Protein AF-A0A1Q7CR91-F1 (afdb_monomer_lite)

Secondary structure (DSSP, 8-state):
---TT-HHHHHHHHHHHHHH-TT-HHHHHHHHHHHHHTT-HHHHHHHHHHTT---S--SSS-----EEEEEEESTTTT-EEEEEEESSSSEEEE-S---GGGT--TT-EEEEEEEEEEEEE-TTS-EEEEEEEEEEEE--S----------SSSHHHHHHHHHHHHTT-----GGG-----HHHHHS---S---------S---

Foldseek 3Di:
DQPQPPLVVLLVVLVVVCVVPVLPLVSLQSNLLSCLLVQVQLSNVVSCVSNVDDFPDRVHRTFDPWDKAWEFQPCVPPGDIFIFTDGHQFKTFGCAADDVVSVAGHRFIFGWRNDFQEWDADPVRDTHTYTYTSGGSGHDPDDHDDDDDDDDDCVVVVVVVVVCVVVVHHDDDPVPDFQWDPVVSRYCPDDDDTPRPDDPPDPD

Structure (mmCIF, N/CA/C/O backbone):
data_AF-A0A1Q7CR91-F1
#
_entry.id   AF-A0A1Q7CR91-F1
#
loop_
_atom_site.group_PDB
_atom_site.id
_atom_site.type_symbol
_atom_site.label_atom_id
_atom_site.label_alt_id
_atom_site.label_comp_id
_atom_site.label_asym_id
_atom_site.label_entity_id
_atom_site.label_seq_id
_atom_site.pdbx_PDB_ins_code
_atom_site.Cartn_x
_atom_site.Cartn_y
_atom_site.Cartn_z
_atom_site.occupancy
_atom_site.B_iso_or_equiv
_atom_site.auth_seq_id
_atom_site.auth_comp_id
_atom_site.auth_asym_id
_atom_site.auth_atom_id
_atom_site.pdbx_PDB_model_num
ATOM 1 N N . MET A 1 1 ? -0.295 1.634 -19.005 1.00 38.34 1 MET A N 1
ATOM 2 C CA . MET A 1 1 ? -1.636 1.331 -18.448 1.00 38.34 1 MET A CA 1
ATOM 3 C C . MET A 1 1 ? -1.451 0.342 -17.306 1.00 38.34 1 MET A C 1
ATOM 5 O O . MET A 1 1 ? -0.785 -0.665 -17.518 1.00 38.34 1 MET A O 1
ATOM 9 N N . LYS A 1 2 ? -1.954 0.634 -16.100 1.00 51.44 2 LYS A N 1
ATOM 10 C CA . LYS A 1 2 ? -1.906 -0.310 -14.972 1.00 51.44 2 LYS A CA 1
ATOM 11 C C . LYS A 1 2 ? -2.997 -1.354 -15.196 1.00 51.44 2 LYS A C 1
ATOM 13 O O . LYS A 1 2 ? -4.169 -1.080 -14.976 1.00 51.44 2 LYS A O 1
ATOM 18 N N . ASN A 1 3 ? -2.624 -2.522 -15.713 1.00 57.59 3 ASN A N 1
ATOM 19 C CA . ASN A 1 3 ? -3.554 -3.636 -15.898 1.00 57.59 3 ASN A CA 1
ATOM 20 C C . ASN A 1 3 ? -3.730 -4.365 -14.561 1.00 57.59 3 ASN A C 1
ATOM 22 O O . ASN A 1 3 ? -3.102 -5.399 -14.322 1.00 57.59 3 ASN A O 1
ATOM 26 N N . ILE A 1 4 ? -4.543 -3.776 -13.683 1.00 64.06 4 ILE A N 1
ATOM 27 C CA . ILE A 1 4 ? -4.851 -4.295 -12.346 1.00 64.06 4 ILE A CA 1
ATOM 28 C C . ILE A 1 4 ? -5.347 -5.746 -12.475 1.00 64.06 4 ILE A C 1
ATOM 30 O O . ILE A 1 4 ? -6.179 -6.055 -13.327 1.00 64.06 4 ILE A O 1
ATOM 34 N N . GLY A 1 5 ? -4.757 -6.662 -11.703 1.00 69.94 5 GLY A N 1
ATOM 35 C CA . GLY A 1 5 ? -5.091 -8.093 -11.719 1.00 69.94 5 GLY A CA 1
ATOM 36 C C . GLY A 1 5 ? -4.493 -8.912 -12.876 1.00 69.94 5 GLY A C 1
ATOM 37 O O . GLY A 1 5 ? -4.370 -10.128 -12.754 1.00 69.94 5 GLY A O 1
ATOM 38 N N . ARG A 1 6 ? -4.025 -8.286 -13.967 1.00 89.56 6 ARG A N 1
ATOM 39 C CA . ARG A 1 6 ? -3.326 -8.962 -15.087 1.00 89.56 6 ARG A CA 1
ATOM 40 C C . ARG A 1 6 ? -1.817 -8.738 -15.001 1.00 89.56 6 ARG A C 1
ATOM 42 O O . ARG A 1 6 ? -1.165 -8.280 -15.944 1.00 89.56 6 ARG A O 1
ATOM 49 N N . TRP A 1 7 ? -1.249 -9.067 -13.842 1.00 94.62 7 TRP A N 1
ATOM 50 C CA . TRP A 1 7 ? 0.140 -8.752 -13.498 1.00 94.62 7 TRP A CA 1
ATOM 51 C C . TRP A 1 7 ? 1.162 -9.370 -14.453 1.00 94.62 7 TRP A C 1
ATOM 53 O O . TRP A 1 7 ? 2.121 -8.703 -14.824 1.00 94.62 7 TRP A O 1
ATOM 63 N N . SER A 1 8 ? 0.935 -10.599 -14.926 1.00 95.62 8 SER A N 1
ATOM 64 C CA . SER A 1 8 ? 1.846 -11.269 -15.872 1.00 95.62 8 SER A CA 1
ATOM 65 C C . SER A 1 8 ? 1.945 -10.542 -17.215 1.00 95.62 8 SER A C 1
ATOM 67 O O . SER A 1 8 ? 3.026 -10.415 -17.790 1.00 95.62 8 SER A O 1
ATOM 69 N N . GLU A 1 9 ? 0.828 -10.015 -17.710 1.00 95.12 9 GLU A N 1
ATOM 70 C CA . GLU A 1 9 ? 0.821 -9.236 -18.947 1.00 95.12 9 GLU A CA 1
ATOM 71 C C . GLU A 1 9 ? 1.388 -7.842 -18.732 1.00 95.12 9 GLU A C 1
ATOM 73 O O . GLU A 1 9 ? 2.178 -7.385 -19.553 1.00 95.12 9 GLU A O 1
ATOM 78 N N . SER A 1 10 ? 1.058 -7.199 -17.608 1.00 95.06 10 SER A N 1
ATOM 79 C CA . SER A 1 10 ? 1.689 -5.938 -17.211 1.00 95.06 10 SER A CA 1
ATOM 80 C C . SER A 1 10 ? 3.215 -6.078 -17.176 1.00 95.06 10 SER A C 1
ATOM 82 O O . SER A 1 10 ? 3.923 -5.276 -17.781 1.00 95.06 10 SER A O 1
ATOM 84 N N . LEU A 1 11 ? 3.730 -7.145 -16.561 1.00 97.00 11 LEU A N 1
ATOM 85 C CA . LEU A 1 11 ? 5.158 -7.452 -16.515 1.00 97.00 11 LEU A CA 1
ATOM 86 C C . LEU A 1 11 ? 5.755 -7.546 -17.928 1.00 97.00 11 LEU A C 1
ATOM 88 O O . LEU A 1 11 ? 6.748 -6.887 -18.232 1.00 97.00 11 LEU A O 1
ATOM 92 N N . ARG A 1 12 ? 5.133 -8.336 -18.814 1.00 97.06 12 ARG A N 1
ATOM 93 C CA . ARG A 1 12 ? 5.594 -8.526 -20.198 1.00 97.06 12 ARG A CA 1
ATOM 94 C C . ARG A 1 12 ? 5.591 -7.218 -20.991 1.00 97.06 12 ARG A C 1
ATOM 96 O O . ARG A 1 12 ? 6.566 -6.930 -21.682 1.00 97.06 12 ARG A O 1
ATOM 103 N N . PHE A 1 13 ? 4.512 -6.442 -20.918 1.00 96.94 13 PHE A N 1
ATOM 104 C CA . PHE A 1 13 ? 4.389 -5.204 -21.685 1.00 96.94 13 PHE A CA 1
ATOM 105 C C . PHE A 1 13 ? 5.349 -4.124 -21.195 1.00 96.94 13 PHE A C 1
ATOM 107 O O . PHE A 1 13 ? 5.980 -3.481 -22.026 1.00 96.94 13 PHE A O 1
ATOM 114 N N . ASN A 1 14 ? 5.526 -3.962 -19.880 1.00 97.31 14 ASN A N 1
ATOM 115 C CA . ASN A 1 14 ? 6.464 -2.968 -19.356 1.00 97.31 14 ASN A CA 1
ATOM 116 C C . ASN A 1 14 ? 7.927 -3.366 -19.606 1.00 97.31 14 ASN A C 1
ATOM 118 O O . ASN A 1 14 ? 8.735 -2.499 -19.917 1.00 97.31 14 ASN A O 1
ATOM 122 N N . ARG A 1 15 ? 8.272 -4.665 -19.595 1.00 98.00 15 ARG A N 1
ATOM 123 C CA . ARG A 1 15 ? 9.587 -5.123 -20.087 1.00 98.00 15 ARG A CA 1
ATOM 124 C C . ARG A 1 15 ? 9.817 -4.707 -21.535 1.00 98.00 15 ARG A C 1
ATOM 126 O O . ARG A 1 15 ? 10.851 -4.126 -21.840 1.00 98.00 15 ARG A O 1
ATOM 133 N N . ARG A 1 16 ? 8.837 -4.955 -22.409 1.00 97.75 16 ARG A N 1
ATOM 134 C CA . ARG A 1 16 ? 8.938 -4.580 -23.823 1.00 97.75 16 ARG A CA 1
ATOM 135 C C . ARG A 1 16 ? 9.011 -3.066 -24.020 1.00 97.75 16 ARG A C 1
ATOM 137 O O . ARG A 1 16 ? 9.754 -2.619 -24.883 1.00 97.75 16 ARG A O 1
ATOM 144 N N . ALA A 1 17 ? 8.268 -2.288 -23.236 1.00 97.88 17 ALA A N 1
ATOM 145 C CA . ALA A 1 17 ? 8.358 -0.831 -23.262 1.00 97.88 17 ALA A CA 1
ATOM 146 C C . ALA A 1 17 ? 9.787 -0.371 -22.937 1.00 97.88 17 ALA A C 1
ATOM 148 O O . ALA A 1 17 ? 10.356 0.395 -23.701 1.00 97.88 17 ALA A O 1
ATOM 149 N N . LEU A 1 18 ? 10.410 -0.945 -21.905 1.00 98.06 18 LEU A N 1
ATOM 150 C CA . LEU A 1 18 ? 11.780 -0.613 -21.500 1.00 98.06 18 LEU A CA 1
ATOM 151 C C . LEU A 1 18 ? 12.872 -1.118 -22.454 1.00 98.06 18 LEU A C 1
ATOM 153 O O . LEU A 1 18 ? 13.980 -0.592 -22.442 1.00 98.06 18 LEU A O 1
ATOM 157 N N . GLU A 1 19 ? 12.596 -2.134 -23.275 1.00 97.38 19 GLU A N 1
ATOM 158 C CA . GLU A 1 19 ? 13.479 -2.515 -24.389 1.00 97.38 19 GLU A CA 1
ATOM 159 C C . GLU A 1 19 ? 13.474 -1.469 -25.511 1.00 97.38 19 GLU A C 1
ATOM 161 O O . GLU A 1 19 ? 14.463 -1.337 -26.228 1.00 97.38 19 GLU A O 1
ATOM 166 N N . LEU A 1 20 ? 12.352 -0.767 -25.692 1.00 97.81 20 LEU A N 1
ATOM 167 C CA . LEU A 1 20 ? 12.191 0.269 -26.712 1.00 97.81 20 LEU A CA 1
ATOM 168 C C . LEU A 1 20 ? 12.670 1.630 -26.204 1.00 97.81 20 LEU A C 1
ATOM 170 O O . LEU A 1 20 ? 13.351 2.346 -26.932 1.00 97.81 20 LEU A O 1
ATOM 174 N N . ASP A 1 21 ? 12.326 1.958 -24.961 1.00 97.44 21 ASP A N 1
ATOM 175 C CA . ASP A 1 21 ? 12.710 3.185 -24.276 1.00 97.44 21 ASP A CA 1
ATOM 176 C C . ASP A 1 21 ? 13.099 2.891 -22.815 1.00 97.44 21 ASP A C 1
ATOM 178 O O . ASP A 1 21 ? 12.245 2.840 -21.926 1.00 97.44 21 ASP A O 1
ATOM 182 N N . PRO A 1 22 ? 14.401 2.718 -22.534 1.00 96.44 22 PRO A N 1
ATOM 183 C CA . PRO A 1 22 ? 14.895 2.516 -21.176 1.00 96.44 22 PRO A CA 1
ATOM 184 C C . PRO A 1 22 ? 14.706 3.723 -20.240 1.00 96.44 22 PRO A C 1
ATOM 186 O O . PRO A 1 22 ? 14.959 3.581 -19.042 1.00 96.44 22 PRO A O 1
ATOM 189 N N . SER A 1 23 ? 14.326 4.896 -20.762 1.00 96.19 23 SER A N 1
ATOM 190 C CA . SER A 1 23 ? 14.103 6.123 -19.987 1.00 96.19 23 SER A CA 1
ATOM 191 C C . SER A 1 23 ? 12.654 6.309 -19.526 1.00 96.19 23 SER A C 1
ATOM 193 O O . SER A 1 23 ? 12.379 7.228 -18.758 1.00 96.19 23 SER A O 1
ATOM 195 N N . ASP A 1 24 ? 11.737 5.420 -19.926 1.00 96.88 24 ASP A N 1
ATOM 196 C CA . ASP A 1 24 ? 10.334 5.474 -19.511 1.00 96.88 24 ASP A CA 1
ATOM 197 C C . ASP A 1 24 ? 10.180 5.130 -18.014 1.00 96.88 24 ASP A C 1
ATOM 199 O O . ASP A 1 24 ? 10.087 3.968 -17.598 1.00 96.88 24 ASP A O 1
ATOM 203 N N . GLU A 1 25 ? 10.135 6.173 -17.184 1.00 94.56 25 GLU A N 1
ATOM 204 C CA . GLU A 1 25 ? 9.943 6.078 -15.734 1.00 94.56 25 GLU A CA 1
ATOM 205 C C . GLU A 1 25 ? 8.634 5.366 -15.360 1.00 94.56 25 GLU A C 1
ATOM 207 O O . GLU A 1 25 ? 8.588 4.587 -14.402 1.00 94.56 25 GLU A O 1
ATOM 212 N N . ALA A 1 26 ? 7.562 5.579 -16.130 1.00 93.69 26 ALA A N 1
ATOM 213 C CA . ALA A 1 26 ? 6.274 4.951 -15.866 1.00 93.69 26 ALA A CA 1
ATOM 214 C C . ALA A 1 26 ? 6.331 3.442 -16.140 1.00 93.69 26 ALA A C 1
ATOM 216 O O . ALA A 1 26 ? 5.730 2.657 -15.397 1.00 93.69 26 ALA A O 1
ATOM 217 N N . ALA A 1 27 ? 7.061 3.018 -17.174 1.00 96.31 27 ALA A N 1
ATOM 218 C CA . ALA A 1 27 ? 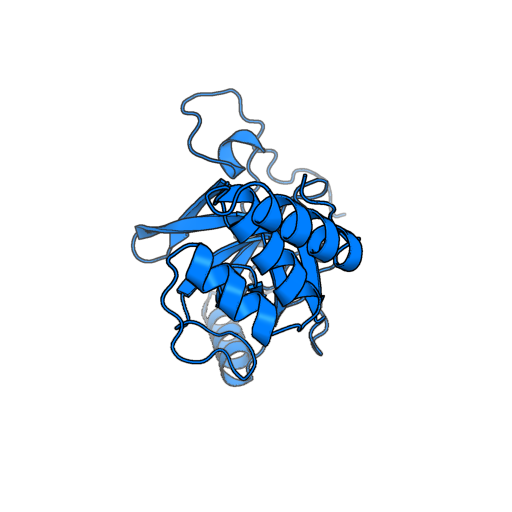7.289 1.606 -17.455 1.00 96.31 27 ALA A CA 1
ATOM 219 C C . ALA A 1 27 ? 8.126 0.935 -16.357 1.00 96.31 27 ALA A C 1
ATOM 221 O O . ALA A 1 27 ? 7.775 -0.166 -15.926 1.00 96.31 27 ALA A O 1
ATOM 222 N N . TRP A 1 28 ? 9.163 1.601 -15.834 1.00 97.44 28 TRP A N 1
ATOM 223 C CA . TRP A 1 28 ? 9.919 1.103 -14.679 1.00 97.44 28 TRP A CA 1
ATOM 224 C C . TRP A 1 28 ? 9.038 0.914 -13.445 1.00 97.44 28 TRP A C 1
ATOM 226 O O . TRP A 1 28 ? 9.073 -0.149 -12.819 1.00 97.44 28 TRP A O 1
ATOM 236 N N . TRP A 1 29 ? 8.193 1.898 -13.139 1.00 95.62 29 TRP A N 1
ATOM 237 C CA . TRP A 1 29 ? 7.311 1.835 -11.979 1.00 95.62 29 TRP A CA 1
ATOM 238 C C . TRP A 1 29 ? 6.279 0.710 -12.100 1.00 95.62 29 TRP A C 1
ATOM 240 O O . TRP A 1 29 ? 6.110 -0.111 -11.197 1.00 95.62 29 TRP A O 1
ATOM 250 N N . ASN A 1 30 ? 5.617 0.617 -13.255 1.00 95.50 30 ASN A N 1
ATOM 251 C CA . ASN A 1 30 ? 4.627 -0.426 -13.516 1.00 95.50 30 ASN A CA 1
ATOM 252 C C . ASN A 1 30 ? 5.260 -1.825 -13.567 1.00 95.50 30 ASN A C 1
ATOM 254 O O . ASN A 1 30 ? 4.628 -2.792 -13.132 1.00 95.50 30 ASN A O 1
ATOM 258 N N . LEU A 1 31 ? 6.496 -1.942 -14.068 1.00 97.00 31 LEU A N 1
ATOM 259 C CA . LEU A 1 31 ? 7.263 -3.184 -14.022 1.00 97.00 31 LEU A CA 1
ATOM 260 C C . LEU A 1 31 ? 7.520 -3.612 -12.574 1.00 97.00 31 LEU A C 1
ATOM 262 O O . LEU A 1 31 ? 7.310 -4.780 -12.251 1.00 97.00 31 LEU A O 1
ATOM 266 N N . GLY A 1 32 ? 7.925 -2.678 -11.710 1.00 96.62 32 GLY A N 1
ATOM 267 C CA . GLY A 1 32 ? 8.157 -2.936 -10.291 1.00 96.62 32 GLY A CA 1
ATOM 268 C C . GLY A 1 32 ? 6.901 -3.431 -9.578 1.00 96.62 32 GLY A C 1
ATOM 269 O O . GLY A 1 32 ? 6.945 -4.481 -8.938 1.00 96.62 32 GLY A O 1
ATOM 270 N N . ILE A 1 33 ? 5.762 -2.747 -9.757 1.00 96.38 33 ILE A N 1
ATOM 271 C CA . ILE A 1 33 ? 4.476 -3.165 -9.168 1.00 96.38 33 ILE A CA 1
ATOM 272 C C . ILE A 1 33 ? 4.114 -4.579 -9.640 1.00 96.38 33 ILE A C 1
ATOM 274 O O . ILE A 1 33 ? 3.808 -5.445 -8.823 1.00 96.38 33 ILE A O 1
ATOM 278 N N . ALA A 1 34 ? 4.175 -4.836 -10.951 1.00 96.88 34 ALA A N 1
ATOM 279 C CA . ALA A 1 34 ? 3.813 -6.133 -11.518 1.00 96.88 34 ALA A CA 1
ATOM 280 C C . ALA A 1 34 ? 4.744 -7.264 -11.048 1.00 96.88 34 ALA A C 1
ATOM 282 O O . ALA A 1 34 ? 4.280 -8.366 -10.758 1.00 96.88 34 ALA A O 1
ATOM 283 N N . ALA A 1 35 ? 6.047 -7.002 -10.947 1.00 97.06 35 ALA A N 1
ATOM 284 C CA . ALA A 1 35 ? 7.017 -7.966 -10.444 1.00 97.06 35 ALA A CA 1
ATOM 285 C C . ALA A 1 35 ? 6.802 -8.272 -8.954 1.00 97.06 35 ALA A C 1
ATOM 287 O O . ALA A 1 35 ? 6.782 -9.446 -8.582 1.00 97.06 35 ALA A O 1
ATOM 288 N N . THR A 1 36 ? 6.562 -7.250 -8.123 1.00 96.62 36 THR A N 1
ATOM 289 C CA . THR A 1 36 ? 6.205 -7.412 -6.704 1.00 96.62 36 THR A CA 1
ATOM 290 C C . THR A 1 36 ? 4.909 -8.210 -6.545 1.00 96.62 36 THR A C 1
ATOM 292 O O . THR A 1 36 ? 4.860 -9.163 -5.765 1.00 96.62 36 THR A O 1
ATOM 295 N N . ALA A 1 37 ? 3.879 -7.896 -7.337 1.00 96.38 37 ALA A N 1
ATOM 296 C CA . ALA A 1 37 ? 2.608 -8.616 -7.338 1.00 96.38 37 ALA A CA 1
ATOM 297 C C . ALA A 1 37 ? 2.796 -10.122 -7.587 1.00 96.38 37 ALA A C 1
ATOM 299 O O . ALA A 1 37 ? 2.172 -10.949 -6.928 1.00 96.38 37 ALA A O 1
ATOM 300 N N . LEU A 1 38 ? 3.712 -10.471 -8.493 1.00 96.56 38 LEU A N 1
ATOM 301 C CA . LEU A 1 38 ? 4.039 -11.844 -8.879 1.00 96.56 38 LEU A CA 1
ATOM 302 C C . LEU A 1 38 ? 5.116 -12.506 -8.007 1.00 96.56 38 LEU A C 1
ATOM 304 O O . LEU A 1 38 ? 5.523 -13.624 -8.319 1.00 96.56 38 LEU A O 1
ATOM 308 N N . ARG A 1 39 ? 5.612 -11.837 -6.954 1.00 96.19 39 ARG A N 1
ATOM 309 C CA . ARG A 1 39 ? 6.747 -12.307 -6.132 1.00 96.19 39 ARG A CA 1
ATOM 310 C C . ARG A 1 39 ? 8.023 -12.567 -6.952 1.00 96.19 39 ARG A C 1
ATOM 312 O O . ARG A 1 39 ? 8.876 -13.356 -6.555 1.00 96.19 39 ARG A O 1
ATOM 319 N N . ASN A 1 40 ? 8.183 -11.898 -8.097 1.00 96.50 40 ASN A N 1
ATOM 320 C CA . ASN A 1 40 ? 9.400 -11.962 -8.904 1.00 96.50 40 ASN A CA 1
ATOM 321 C C . ASN A 1 40 ? 10.421 -10.946 -8.379 1.00 96.50 40 ASN A C 1
ATOM 323 O O . ASN A 1 40 ? 10.613 -9.875 -8.956 1.00 96.50 40 ASN A O 1
ATOM 327 N N . TRP A 1 41 ? 11.049 -11.276 -7.253 1.00 95.81 41 TRP A N 1
ATOM 328 C CA . TRP A 1 41 ? 11.938 -10.362 -6.537 1.00 95.81 41 TRP A CA 1
ATOM 329 C C . TRP A 1 41 ? 13.165 -9.892 -7.324 1.00 95.81 41 TRP A C 1
ATOM 331 O O . TRP A 1 41 ? 13.445 -8.692 -7.270 1.00 95.81 41 TRP A O 1
ATOM 341 N N . PRO A 1 42 ? 13.835 -10.742 -8.130 1.00 94.81 42 PRO A N 1
ATOM 342 C CA . PRO A 1 42 ? 14.925 -10.275 -8.982 1.00 94.81 42 PRO A CA 1
ATOM 343 C C . PRO A 1 42 ? 14.482 -9.175 -9.958 1.00 94.81 42 PRO A C 1
ATOM 345 O O . PRO A 1 42 ? 15.165 -8.157 -10.102 1.00 94.81 42 PRO A O 1
ATOM 348 N N . GLU A 1 43 ? 13.316 -9.336 -10.597 1.00 96.12 43 GLU A N 1
ATOM 349 C CA . GLU A 1 43 ? 12.789 -8.321 -11.515 1.00 96.12 43 GLU A CA 1
ATOM 350 C C . GLU A 1 43 ? 12.292 -7.082 -10.769 1.00 96.12 43 GLU A C 1
ATOM 352 O O . GLU A 1 43 ? 12.539 -5.966 -11.219 1.00 96.12 43 GLU A O 1
ATOM 357 N N . ALA A 1 44 ? 11.637 -7.258 -9.619 1.00 97.00 44 ALA A N 1
ATOM 358 C CA . ALA A 1 44 ? 11.168 -6.148 -8.796 1.00 97.00 44 ALA A CA 1
ATOM 359 C C . ALA A 1 44 ? 12.352 -5.280 -8.354 1.00 97.00 44 ALA A C 1
ATOM 361 O O . ALA A 1 44 ? 12.352 -4.070 -8.558 1.00 97.00 44 ALA A O 1
ATOM 362 N N . GLY A 1 45 ? 13.417 -5.903 -7.846 1.00 95.88 45 GLY A N 1
ATOM 363 C CA . GLY A 1 45 ? 14.642 -5.214 -7.463 1.00 95.88 45 GLY A CA 1
ATOM 364 C C . GLY A 1 45 ? 15.324 -4.498 -8.629 1.00 95.88 45 GLY A C 1
ATOM 365 O O . GLY A 1 45 ? 15.777 -3.363 -8.472 1.00 95.88 45 GLY A O 1
ATOM 366 N N . ARG A 1 46 ? 15.369 -5.123 -9.817 1.00 95.44 46 ARG A N 1
ATOM 367 C CA . ARG A 1 46 ? 15.839 -4.465 -11.049 1.00 95.44 46 ARG A CA 1
ATOM 368 C C . ARG A 1 46 ? 14.995 -3.231 -11.365 1.00 95.44 46 ARG A C 1
ATOM 370 O O . ARG A 1 46 ? 15.561 -2.175 -11.632 1.00 95.44 46 ARG A O 1
ATOM 377 N N . ALA A 1 47 ? 13.674 -3.363 -11.324 1.00 96.75 47 ALA A N 1
ATOM 378 C CA . ALA A 1 47 ? 12.755 -2.300 -11.693 1.00 96.75 47 ALA A CA 1
ATOM 379 C C . ALA A 1 47 ? 12.818 -1.108 -10.732 1.00 96.75 47 ALA A C 1
ATOM 381 O O . ALA A 1 47 ? 12.939 0.034 -11.168 1.00 96.75 47 ALA A O 1
ATOM 382 N N . TRP A 1 48 ? 12.838 -1.369 -9.425 1.00 95.81 48 TRP A N 1
ATOM 383 C CA . TRP A 1 48 ? 12.949 -0.323 -8.411 1.00 95.81 48 TRP A CA 1
ATOM 384 C C . TRP A 1 48 ? 14.283 0.418 -8.461 1.00 95.81 48 TRP A C 1
ATOM 386 O O . TRP A 1 48 ? 14.295 1.641 -8.336 1.00 95.81 48 TRP A O 1
ATOM 396 N N . ARG A 1 49 ? 15.394 -0.273 -8.749 1.00 94.44 49 ARG A N 1
ATOM 397 C CA . ARG A 1 49 ? 16.668 0.406 -9.039 1.00 94.44 4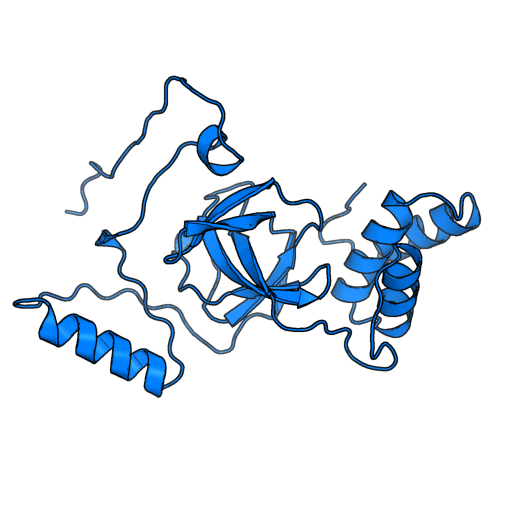9 ARG A CA 1
ATOM 398 C C . ARG A 1 49 ? 16.595 1.269 -10.296 1.00 94.44 49 ARG A C 1
ATOM 400 O O . ARG A 1 49 ? 17.169 2.352 -10.301 1.00 94.44 49 ARG A O 1
ATOM 407 N N . GLY A 1 50 ? 15.883 0.814 -11.329 1.00 94.56 50 GLY A N 1
ATOM 408 C CA . GLY A 1 50 ? 15.593 1.611 -12.527 1.00 94.56 50 GLY A CA 1
ATOM 409 C C . GLY A 1 50 ? 14.819 2.896 -12.211 1.00 94.56 50 GLY A C 1
ATOM 410 O O . GLY A 1 50 ? 15.077 3.924 -12.821 1.00 94.56 50 GLY A O 1
ATOM 411 N N . CYS A 1 51 ? 13.970 2.872 -11.179 1.00 94.00 51 CYS A N 1
ATOM 412 C CA . CYS A 1 51 ? 13.284 4.053 -10.640 1.00 94.00 51 CYS A CA 1
ATOM 413 C C . CYS A 1 51 ? 14.175 4.930 -9.730 1.00 94.00 51 CYS A C 1
ATOM 415 O O . CYS A 1 51 ? 13.676 5.853 -9.091 1.00 94.00 51 CYS A O 1
ATOM 417 N N . GLY A 1 52 ? 15.466 4.611 -9.574 1.00 93.38 52 GLY A N 1
ATOM 418 C CA . GLY A 1 52 ? 16.381 5.318 -8.672 1.00 93.38 52 GLY A CA 1
ATOM 419 C C . GLY A 1 52 ? 16.243 4.954 -7.187 1.00 93.38 52 GLY A C 1
ATOM 420 O O . GLY A 1 52 ? 16.874 5.588 -6.339 1.00 93.38 52 GLY A O 1
ATOM 421 N N . ILE A 1 53 ? 15.456 3.929 -6.843 1.00 92.00 53 ILE A N 1
ATOM 422 C CA . ILE A 1 53 ? 15.261 3.498 -5.454 1.00 92.00 53 ILE A CA 1
ATOM 423 C C . ILE A 1 53 ? 16.455 2.654 -5.011 1.00 92.00 53 ILE A C 1
ATOM 425 O O . ILE A 1 53 ? 16.801 1.639 -5.623 1.00 92.00 53 ILE A O 1
ATOM 429 N N . LYS A 1 54 ? 17.076 3.061 -3.903 1.00 89.31 54 LYS A N 1
ATOM 430 C CA . LYS A 1 54 ? 18.164 2.313 -3.270 1.00 89.31 54 LYS A CA 1
ATOM 431 C C . LYS A 1 54 ? 17.570 1.203 -2.410 1.00 89.31 54 LYS A C 1
ATOM 433 O O . LYS A 1 54 ? 16.891 1.482 -1.428 1.00 89.31 54 LYS A O 1
ATOM 438 N N . LEU A 1 55 ? 17.826 -0.042 -2.800 1.00 85.00 55 LEU A N 1
ATOM 439 C CA . LEU A 1 55 ? 17.395 -1.238 -2.079 1.00 85.00 55 LEU A CA 1
ATOM 440 C C . LEU A 1 55 ? 18.616 -1.964 -1.521 1.00 85.00 55 LEU A C 1
ATOM 442 O O . LEU A 1 55 ? 19.591 -2.167 -2.244 1.00 85.00 55 LEU A O 1
ATOM 446 N N . GLU A 1 56 ? 18.544 -2.357 -0.253 1.00 78.62 56 GLU A N 1
ATOM 447 C CA . GLU A 1 56 ? 19.637 -3.044 0.445 1.00 78.62 56 GLU A CA 1
ATOM 448 C C . GLU A 1 56 ? 19.734 -4.524 0.047 1.00 78.62 56 GLU A C 1
ATOM 450 O O . GLU A 1 56 ? 20.830 -5.030 -0.181 1.00 78.62 56 GLU A O 1
ATOM 455 N N . ASN A 1 57 ? 18.591 -5.204 -0.113 1.00 76.94 57 ASN A N 1
ATOM 456 C CA . ASN A 1 57 ? 18.506 -6.583 -0.598 1.00 76.94 57 ASN A CA 1
ATOM 457 C C . ASN A 1 57 ? 17.489 -6.688 -1.744 1.00 76.94 57 ASN A C 1
ATOM 459 O O . ASN A 1 57 ? 16.392 -6.135 -1.682 1.00 76.94 57 ASN A O 1
ATOM 463 N N . THR A 1 58 ? 17.874 -7.403 -2.801 1.00 75.44 58 THR A N 1
ATOM 464 C CA . THR A 1 58 ? 17.009 -7.718 -3.953 1.00 75.44 58 THR A CA 1
ATOM 465 C C . THR A 1 58 ? 17.128 -9.164 -4.432 1.00 75.44 58 THR A C 1
ATOM 467 O O . THR A 1 58 ? 16.537 -9.514 -5.451 1.00 75.44 58 THR A O 1
ATOM 470 N N . ALA A 1 59 ? 17.924 -9.984 -3.737 1.00 75.12 59 ALA A N 1
ATOM 471 C CA . ALA A 1 59 ? 18.000 -11.420 -3.988 1.00 75.12 59 ALA A CA 1
ATOM 472 C C . ALA A 1 59 ? 16.762 -12.131 -3.421 1.00 75.12 59 ALA A C 1
ATOM 474 O O . ALA A 1 59 ? 16.243 -13.054 -4.046 1.00 75.12 59 ALA A O 1
ATOM 475 N N . ASP A 1 60 ? 16.264 -11.635 -2.287 1.00 88.12 60 ASP A N 1
ATOM 476 C CA . ASP A 1 60 ? 15.052 -12.103 -1.619 1.00 88.12 60 ASP A CA 1
ATOM 477 C C . ASP A 1 60 ? 13.910 -11.091 -1.764 1.00 88.12 60 ASP A C 1
ATOM 479 O O . ASP A 1 60 ? 13.986 -10.136 -2.540 1.00 88.12 60 ASP A O 1
ATOM 483 N N . GLU A 1 61 ? 12.846 -11.295 -0.987 1.00 93.75 61 GLU A N 1
ATOM 484 C CA . GLU A 1 61 ? 11.726 -10.370 -0.886 1.00 93.75 61 GLU A CA 1
ATOM 485 C C . GLU A 1 61 ? 12.188 -8.920 -0.696 1.00 93.75 61 GLU A C 1
ATOM 487 O O . GLU A 1 61 ? 12.877 -8.584 0.268 1.00 93.75 61 GLU A O 1
ATOM 492 N N . VAL A 1 62 ? 11.766 -8.051 -1.619 1.00 93.44 62 VAL A N 1
ATOM 493 C CA . VAL A 1 62 ? 12.107 -6.630 -1.561 1.00 93.44 62 VAL A CA 1
ATOM 494 C C . VAL A 1 62 ? 11.454 -6.016 -0.329 1.00 93.44 62 VAL A C 1
ATOM 496 O O . VAL A 1 62 ? 10.239 -6.114 -0.139 1.00 93.44 62 VAL A O 1
ATOM 499 N N . ARG A 1 63 ? 12.275 -5.361 0.492 1.00 92.44 63 ARG A N 1
ATOM 500 C CA . ARG A 1 63 ? 11.854 -4.630 1.684 1.00 92.44 63 ARG A CA 1
ATOM 501 C C . ARG A 1 63 ? 12.540 -3.273 1.744 1.00 92.44 63 ARG A C 1
ATOM 503 O O . ARG A 1 63 ? 13.652 -3.098 1.249 1.00 92.44 63 ARG A O 1
ATOM 510 N N . MET A 1 64 ? 11.870 -2.330 2.384 1.00 90.56 64 MET A N 1
ATOM 511 C CA . MET A 1 64 ? 12.437 -1.064 2.830 1.00 90.56 64 MET A CA 1
ATOM 512 C C . MET A 1 64 ? 12.218 -0.914 4.341 1.00 90.56 64 MET A C 1
ATOM 514 O O . MET A 1 64 ? 11.386 -1.635 4.903 1.00 90.56 64 MET A O 1
ATOM 518 N N . PRO A 1 65 ? 12.936 0.002 5.015 1.00 90.94 65 PRO A N 1
ATOM 519 C CA . PRO A 1 65 ? 12.613 0.363 6.390 1.00 90.94 65 PRO A CA 1
ATOM 520 C C . PRO A 1 65 ? 11.129 0.711 6.517 1.00 90.94 65 PRO A C 1
ATOM 522 O O . PRO A 1 65 ? 10.571 1.343 5.622 1.00 90.94 65 PRO A O 1
ATOM 525 N N . ALA A 1 66 ? 10.497 0.287 7.611 1.00 86.94 66 ALA A N 1
ATOM 526 C CA . ALA A 1 66 ? 9.081 0.540 7.840 1.00 86.94 66 ALA A CA 1
ATOM 527 C C . ALA A 1 66 ? 8.796 2.049 7.812 1.00 86.94 66 ALA A C 1
ATOM 529 O O . ALA A 1 66 ? 9.414 2.819 8.547 1.00 86.94 66 ALA A O 1
ATOM 530 N N . VAL A 1 67 ? 7.850 2.457 6.967 1.00 92.06 67 VAL A N 1
ATOM 531 C CA . VAL A 1 67 ? 7.397 3.847 6.859 1.00 92.06 67 VAL A CA 1
ATOM 532 C C . VAL A 1 67 ? 5.891 3.880 7.054 1.00 92.06 67 VAL A C 1
ATOM 534 O O . VAL A 1 67 ? 5.156 3.215 6.320 1.00 92.06 67 VAL A O 1
ATOM 537 N N . THR A 1 68 ? 5.436 4.672 8.024 1.00 95.19 68 THR A N 1
ATOM 538 C CA . THR A 1 68 ? 4.011 4.924 8.246 1.00 95.19 68 THR A CA 1
ATOM 539 C C . THR A 1 68 ? 3.399 5.581 7.016 1.00 95.19 68 THR A C 1
ATOM 541 O O . THR A 1 68 ? 3.931 6.551 6.475 1.00 95.19 68 THR A O 1
ATOM 544 N N . ALA A 1 69 ? 2.268 5.047 6.580 1.00 96.31 69 ALA A N 1
ATOM 545 C CA . ALA A 1 69 ? 1.497 5.560 5.463 1.00 96.31 69 ALA A CA 1
ATOM 546 C C . ALA A 1 69 ? 0.011 5.260 5.681 1.00 96.31 69 ALA A C 1
ATOM 548 O O . ALA A 1 69 ? -0.368 4.542 6.606 1.00 96.31 69 ALA A O 1
ATOM 549 N N . CYS A 1 70 ? -0.824 5.792 4.800 1.00 96.94 70 CYS A N 1
ATOM 550 C CA . CYS A 1 70 ? -2.227 5.427 4.710 1.00 96.94 70 CYS A CA 1
ATOM 551 C C . CYS A 1 70 ? -2.501 4.745 3.371 1.00 96.94 70 CYS A C 1
ATOM 553 O O . CYS A 1 70 ? -1.887 5.083 2.355 1.00 96.94 70 CYS A O 1
ATOM 555 N N . VAL A 1 71 ? -3.481 3.850 3.343 1.00 96.94 71 VAL A N 1
ATOM 556 C CA . VAL A 1 71 ? -4.006 3.269 2.107 1.00 96.94 71 VAL A CA 1
ATOM 557 C C . VAL A 1 71 ? -5.505 3.492 2.015 1.00 96.94 71 VAL A C 1
ATOM 559 O O . VAL A 1 71 ? -6.224 3.380 3.005 1.00 96.94 71 VAL A O 1
ATOM 562 N N . ARG A 1 72 ? -5.973 3.840 0.820 1.00 96.69 72 ARG A N 1
ATOM 563 C CA . ARG A 1 72 ? -7.385 3.889 0.479 1.00 96.69 72 ARG A CA 1
ATOM 564 C C . ARG A 1 72 ? -7.814 2.543 -0.080 1.00 96.69 72 ARG A C 1
ATOM 566 O O . ARG A 1 72 ? -7.474 2.227 -1.218 1.00 96.69 72 ARG A O 1
ATOM 573 N N . LEU A 1 73 ? -8.550 1.803 0.730 1.00 95.38 73 LEU A N 1
ATOM 574 C CA . LEU A 1 73 ? -9.135 0.507 0.421 1.00 95.38 73 LEU A CA 1
ATOM 575 C C . LEU A 1 73 ? -10.378 0.694 -0.439 1.00 95.38 73 LEU A C 1
ATOM 577 O O . LEU A 1 73 ? -11.150 1.627 -0.200 1.00 95.38 73 LEU A O 1
ATOM 581 N N . ASP A 1 74 ? -10.559 -0.181 -1.424 1.00 90.88 74 ASP A N 1
ATOM 582 C CA . ASP A 1 74 ? -11.671 -0.126 -2.377 1.00 90.88 74 ASP A CA 1
ATOM 583 C C . ASP A 1 74 ? -11.919 1.304 -2.919 1.00 90.88 74 ASP A C 1
ATOM 585 O O . ASP A 1 74 ? -12.987 1.897 -2.722 1.00 90.88 74 ASP A O 1
ATOM 589 N N . PRO A 1 75 ? -10.925 1.924 -3.588 1.00 88.94 75 PRO A N 1
ATOM 590 C CA . PRO A 1 75 ? -11.000 3.322 -4.021 1.00 88.94 75 PRO A CA 1
ATOM 591 C C . PRO A 1 75 ? -12.112 3.594 -5.050 1.00 88.94 75 PRO A C 1
ATOM 593 O O . PRO A 1 75 ? -12.444 4.759 -5.293 1.00 88.94 75 PRO A O 1
ATOM 596 N N . ALA A 1 76 ? -12.656 2.544 -5.675 1.00 86.12 76 ALA A N 1
ATOM 597 C CA . ALA A 1 76 ? -13.758 2.613 -6.630 1.00 86.12 76 ALA A CA 1
ATOM 598 C C . ALA A 1 76 ? -15.139 2.351 -5.997 1.00 86.12 76 ALA A C 1
ATOM 600 O O . ALA A 1 76 ? -16.143 2.699 -6.620 1.00 86.12 76 ALA A O 1
ATOM 601 N N . GLY A 1 77 ? -15.194 1.762 -4.800 1.00 87.31 77 GLY A N 1
ATOM 602 C CA . GLY A 1 77 ? -16.418 1.492 -4.050 1.00 87.31 77 GLY A CA 1
ATOM 603 C C . GLY A 1 77 ? -16.510 2.321 -2.769 1.00 87.31 77 GLY A C 1
ATOM 604 O O . GLY A 1 77 ? -16.704 3.537 -2.841 1.00 87.31 77 GLY A O 1
ATOM 605 N N . VAL A 1 78 ? -16.432 1.672 -1.602 1.00 83.75 78 VAL A N 1
ATOM 606 C CA . VAL A 1 78 ? -16.679 2.306 -0.286 1.00 83.75 78 VAL A CA 1
ATOM 607 C C . VAL A 1 78 ? -15.609 3.347 0.069 1.00 83.75 78 VAL A C 1
ATOM 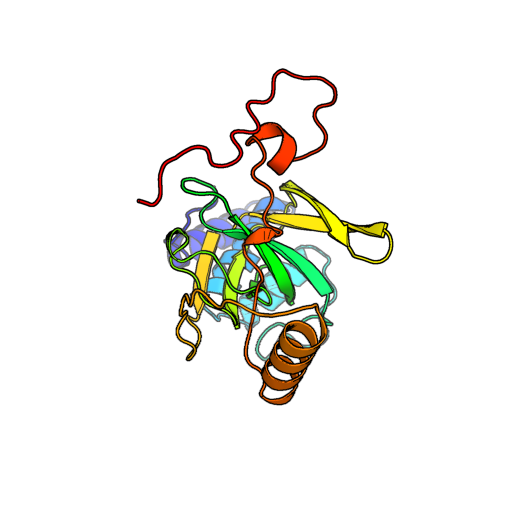609 O O . VAL A 1 78 ? -15.917 4.335 0.736 1.00 83.75 78 VAL A O 1
ATOM 612 N N . ALA A 1 79 ? -14.381 3.179 -0.434 1.00 89.75 79 ALA A N 1
ATOM 613 C CA . ALA A 1 79 ? -13.266 4.110 -0.277 1.00 89.75 79 ALA A CA 1
ATOM 614 C C . ALA A 1 79 ? -12.949 4.467 1.190 1.00 89.75 79 ALA A C 1
ATOM 616 O O . ALA A 1 79 ? -13.024 5.628 1.607 1.00 89.75 79 ALA A O 1
ATOM 617 N N . GLU A 1 80 ? -12.522 3.470 1.959 1.00 92.81 80 GLU A N 1
ATOM 618 C CA . GLU A 1 80 ? -12.044 3.633 3.335 1.00 92.81 80 GLU A CA 1
ATOM 619 C C . GLU A 1 80 ? -10.553 3.992 3.354 1.00 92.81 80 GLU A C 1
ATOM 621 O O . GLU A 1 80 ? -9.787 3.460 2.561 1.00 92.81 80 GLU A O 1
ATOM 626 N N . VAL A 1 81 ? -10.110 4.883 4.249 1.00 94.94 81 VAL A N 1
ATOM 627 C CA . VAL A 1 81 ? -8.672 5.143 4.445 1.00 94.94 81 VAL A CA 1
ATOM 628 C C . VAL A 1 81 ? -8.210 4.534 5.755 1.00 94.94 81 VAL A C 1
ATOM 630 O O . VAL A 1 81 ? -8.635 4.983 6.815 1.00 94.94 81 VAL A O 1
ATOM 633 N N . ALA A 1 82 ? -7.300 3.571 5.659 1.00 95.19 82 ALA A N 1
ATOM 634 C CA . ALA A 1 82 ? -6.724 2.847 6.781 1.00 95.19 82 ALA A CA 1
ATOM 635 C C . ALA A 1 82 ? -5.250 3.224 6.981 1.00 95.19 82 ALA A C 1
ATOM 637 O O . ALA A 1 82 ? -4.526 3.488 6.014 1.00 95.19 82 ALA A O 1
ATOM 638 N N . TRP A 1 83 ? -4.793 3.217 8.234 1.00 96.25 83 TRP A N 1
ATOM 639 C CA . TRP A 1 83 ? -3.374 3.357 8.550 1.00 96.25 83 TRP A CA 1
ATOM 640 C C . TRP A 1 83 ? -2.631 2.054 8.271 1.00 96.25 83 TRP A C 1
ATOM 642 O O . TRP A 1 83 ? -3.168 0.956 8.442 1.00 96.25 83 TRP A O 1
ATOM 652 N N . GLY A 1 84 ? -1.372 2.173 7.866 1.00 96.88 84 GLY A N 1
ATOM 653 C CA . GLY A 1 84 ? -0.530 1.034 7.562 1.00 96.88 84 GLY A CA 1
ATOM 654 C C . GLY A 1 84 ? 0.958 1.350 7.611 1.00 96.88 84 GLY A C 1
ATOM 655 O O . GLY A 1 84 ? 1.391 2.474 7.874 1.00 96.88 84 GLY A O 1
ATOM 656 N N . SER A 1 85 ? 1.753 0.322 7.338 1.00 96.75 85 SER A N 1
ATOM 657 C CA . SER A 1 85 ? 3.200 0.436 7.189 1.00 96.75 85 SER A CA 1
ATOM 658 C C . SER A 1 85 ? 3.615 -0.066 5.818 1.00 96.75 85 SER A C 1
ATOM 660 O O . SER A 1 85 ? 3.262 -1.178 5.408 1.00 96.75 85 SER A O 1
ATOM 662 N N . ARG A 1 86 ? 4.347 0.761 5.073 1.00 95.31 86 ARG A N 1
ATOM 663 C CA . ARG A 1 86 ? 4.880 0.356 3.776 1.00 95.31 86 ARG A CA 1
ATOM 664 C C . ARG A 1 86 ? 6.008 -0.643 3.960 1.00 95.31 86 ARG A C 1
ATOM 666 O O . ARG A 1 86 ? 6.961 -0.402 4.694 1.00 95.31 86 ARG A O 1
ATOM 673 N N . LEU A 1 87 ? 5.880 -1.756 3.247 1.00 94.75 87 LEU A N 1
ATOM 674 C CA . LEU A 1 87 ? 6.869 -2.828 3.226 1.00 94.75 87 LEU A CA 1
ATOM 675 C C . LEU A 1 87 ? 7.915 -2.583 2.139 1.00 94.75 87 LEU A C 1
ATOM 677 O O . LEU A 1 87 ? 9.069 -2.963 2.306 1.00 94.75 87 LEU A O 1
ATOM 681 N N . ASP A 1 88 ? 7.495 -1.968 1.032 1.00 94.56 88 ASP A N 1
ATOM 682 C CA . ASP A 1 88 ? 8.303 -1.610 -0.136 1.00 94.56 88 ASP A CA 1
ATOM 683 C C . ASP A 1 88 ? 7.565 -0.526 -0.976 1.00 94.56 88 ASP A C 1
ATOM 685 O O . ASP A 1 88 ? 6.577 0.045 -0.494 1.00 94.56 88 ASP A O 1
ATOM 689 N N . PRO A 1 89 ? 8.035 -0.144 -2.186 1.00 94.94 89 PRO A N 1
ATOM 690 C CA . PRO A 1 89 ? 7.353 0.798 -3.091 1.00 94.94 89 PRO A CA 1
ATOM 691 C C . PRO A 1 89 ? 5.883 0.507 -3.402 1.00 94.94 89 PRO A C 1
ATOM 693 O O . PRO A 1 89 ? 5.123 1.450 -3.612 1.00 94.94 89 PRO A O 1
ATOM 696 N N . ALA A 1 90 ? 5.487 -0.764 -3.425 1.00 95.81 90 ALA A N 1
ATOM 697 C CA . ALA A 1 90 ? 4.206 -1.205 -3.964 1.00 95.81 90 ALA A CA 1
ATOM 698 C C . ALA A 1 90 ? 3.350 -1.999 -2.973 1.00 95.81 90 ALA A C 1
ATOM 700 O O . ALA A 1 90 ? 2.259 -2.418 -3.355 1.00 95.81 90 ALA A O 1
ATOM 701 N N . ARG A 1 91 ? 3.826 -2.248 -1.745 1.00 97.00 91 ARG A N 1
ATOM 702 C CA . ARG A 1 91 ? 3.076 -2.979 -0.717 1.00 97.00 91 ARG A CA 1
ATOM 703 C C . ARG A 1 91 ? 2.967 -2.228 0.596 1.00 97.00 91 ARG A C 1
ATOM 705 O O . ARG A 1 91 ? 3.945 -1.660 1.097 1.00 97.00 91 ARG A O 1
ATOM 712 N N . MET A 1 92 ? 1.800 -2.365 1.214 1.00 97.69 92 MET A N 1
ATOM 713 C CA . MET A 1 92 ? 1.508 -1.878 2.555 1.00 97.69 92 MET A CA 1
ATOM 714 C C . MET A 1 92 ? 0.832 -2.971 3.376 1.00 97.69 92 MET A C 1
ATOM 716 O O . MET A 1 92 ? -0.059 -3.649 2.870 1.00 97.69 92 MET A O 1
ATOM 720 N N . VAL A 1 93 ? 1.252 -3.136 4.631 1.00 97.75 93 VAL A N 1
ATOM 721 C CA . VAL A 1 93 ? 0.488 -3.901 5.623 1.00 97.75 93 VAL A CA 1
ATOM 722 C C . VAL A 1 93 ? -0.494 -2.964 6.322 1.00 97.75 93 VAL A C 1
ATOM 724 O O . VAL A 1 93 ? -0.106 -1.872 6.744 1.00 97.75 93 VAL A O 1
ATOM 727 N N . ILE A 1 94 ? -1.756 -3.374 6.427 1.00 97.25 94 ILE A N 1
ATOM 728 C CA . ILE A 1 94 ? -2.803 -2.609 7.109 1.00 97.25 94 ILE A CA 1
ATOM 729 C C . ILE A 1 94 ? -2.645 -2.771 8.625 1.00 97.25 94 ILE A C 1
ATOM 731 O O . ILE A 1 94 ? -2.573 -3.893 9.121 1.00 97.25 94 ILE A O 1
ATOM 735 N N . LEU A 1 95 ? -2.610 -1.657 9.356 1.00 95.38 95 LEU A N 1
ATOM 736 C CA . LEU A 1 95 ? -2.482 -1.615 10.819 1.00 95.38 95 LEU A CA 1
ATOM 737 C C . LEU A 1 95 ? -3.751 -1.111 11.527 1.00 95.38 95 LEU A C 1
ATOM 739 O O . LEU A 1 95 ? -3.891 -1.326 12.725 1.00 95.38 95 LEU A O 1
ATOM 743 N N . SER A 1 96 ? -4.679 -0.480 10.809 1.00 93.00 96 SER A N 1
ATOM 744 C CA . SER A 1 96 ? -6.042 -0.249 11.309 1.00 93.00 96 SER A CA 1
ATOM 745 C C . SER A 1 96 ? -6.906 -1.505 11.181 1.00 93.00 96 SER A C 1
ATOM 747 O O . SER A 1 96 ? -6.584 -2.414 10.415 1.00 93.00 96 SER A O 1
ATOM 749 N N . VAL A 1 97 ? -8.026 -1.558 11.903 1.00 94.12 97 VAL A N 1
ATOM 750 C CA . VAL A 1 97 ? -9.092 -2.545 11.659 1.00 94.12 97 VAL A CA 1
ATOM 751 C C . VAL A 1 97 ? -10.082 -1.955 10.653 1.00 94.12 97 VAL A C 1
ATOM 753 O O . VAL A 1 97 ? -10.813 -1.038 11.025 1.00 94.12 97 VAL A O 1
ATOM 756 N N . PRO A 1 98 ? -10.130 -2.455 9.403 1.00 92.31 98 PRO A N 1
ATOM 757 C CA . PRO A 1 98 ? -11.031 -1.909 8.397 1.00 92.31 98 PRO A CA 1
ATOM 758 C C . PRO A 1 98 ? -12.502 -2.147 8.734 1.00 92.31 98 PRO A C 1
ATOM 760 O O . PRO A 1 98 ? -12.854 -3.105 9.437 1.00 92.31 98 PRO A O 1
ATOM 763 N N . LEU A 1 99 ? -13.372 -1.321 8.162 1.00 88.56 99 LEU A N 1
ATOM 764 C CA . LEU A 1 99 ? -14.809 -1.549 8.165 1.00 88.56 99 LEU A CA 1
ATOM 765 C C . LEU A 1 99 ? -15.147 -2.850 7.407 1.00 88.56 99 LEU A C 1
ATOM 767 O O . LEU A 1 99 ? -14.522 -3.137 6.380 1.00 88.56 99 LEU A O 1
ATOM 771 N N . PRO A 1 100 ? -16.140 -3.644 7.853 1.00 85.56 100 PRO A N 1
ATOM 772 C CA . PRO A 1 100 ? -16.518 -4.905 7.215 1.00 85.56 100 PRO A CA 1
ATOM 773 C C . PRO A 1 100 ? -16.849 -4.761 5.730 1.00 85.56 100 PRO A C 1
ATOM 775 O O . PRO A 1 100 ? -16.565 -5.662 4.943 1.00 85.56 100 PRO A O 1
ATOM 778 N N . GLU A 1 101 ? -17.424 -3.623 5.343 1.00 86.50 101 GLU A N 1
ATOM 779 C CA . GLU A 1 101 ? -17.826 -3.316 3.973 1.00 86.50 101 GLU A CA 1
ATOM 780 C C . GLU A 1 101 ? -16.630 -3.211 3.020 1.00 86.50 101 GLU A C 1
ATOM 782 O O . GLU A 1 101 ? -16.796 -3.433 1.823 1.00 86.50 101 GLU A O 1
ATOM 787 N N . SER A 1 102 ? -15.428 -2.925 3.534 1.00 88.12 102 SER A N 1
ATOM 788 C CA . SER A 1 102 ? -14.205 -2.910 2.725 1.00 88.12 102 SER A CA 1
ATOM 789 C C . SER A 1 102 ? -13.788 -4.309 2.264 1.00 88.12 102 SER A C 1
ATOM 791 O O . SER A 1 102 ? -13.018 -4.432 1.315 1.00 88.12 102 SER A O 1
ATOM 793 N N . GLY A 1 103 ? -14.232 -5.372 2.947 1.00 90.31 103 GLY A N 1
ATOM 794 C CA . GLY A 1 103 ? -13.766 -6.742 2.711 1.00 90.31 103 GLY A CA 1
ATOM 795 C C . GLY A 1 103 ? -12.314 -7.010 3.137 1.00 90.31 103 GLY A C 1
ATOM 796 O O . GLY A 1 103 ? -11.807 -8.102 2.877 1.00 90.31 103 GLY A O 1
ATOM 797 N N . HIS A 1 104 ? -11.662 -6.047 3.794 1.00 94.19 104 HIS A N 1
ATOM 798 C CA . HIS A 1 104 ? -10.276 -6.132 4.249 1.00 94.19 104 HIS A CA 1
ATOM 799 C C . HIS A 1 104 ? -10.169 -6.496 5.731 1.00 94.19 104 HIS A C 1
ATOM 801 O O . HIS A 1 104 ? -11.129 -6.437 6.506 1.00 94.19 104 HIS A O 1
ATOM 807 N N . ARG A 1 105 ? -8.960 -6.876 6.137 1.00 94.88 105 ARG A N 1
ATOM 808 C CA . ARG A 1 105 ? -8.638 -7.310 7.493 1.00 94.88 105 ARG A CA 1
ATOM 809 C C . ARG A 1 105 ? -7.436 -6.558 8.027 1.00 94.88 105 ARG A C 1
ATOM 811 O O . ARG A 1 105 ? -6.537 -6.147 7.292 1.00 94.88 105 ARG A O 1
ATOM 818 N N . PHE A 1 106 ? -7.392 -6.461 9.348 1.00 95.38 106 PHE A N 1
ATOM 819 C CA . PHE A 1 106 ? -6.165 -6.126 10.054 1.00 95.38 106 PHE A CA 1
ATOM 820 C C . PHE A 1 106 ? -5.031 -7.053 9.585 1.00 95.38 106 PHE A C 1
ATOM 822 O O . PHE A 1 106 ? -5.230 -8.266 9.464 1.00 95.38 106 PHE A O 1
ATOM 829 N N . HIS A 1 107 ? -3.862 -6.479 9.296 1.00 96.75 107 HIS A N 1
ATOM 830 C CA . HIS A 1 107 ? -2.685 -7.152 8.738 1.00 96.75 107 HIS A CA 1
ATOM 831 C C . HIS A 1 107 ? -2.821 -7.735 7.323 1.00 96.75 107 HIS A C 1
ATOM 833 O O . HIS A 1 107 ? -1.910 -8.446 6.884 1.00 96.75 107 HIS A O 1
ATOM 839 N N . ASP A 1 108 ? -3.885 -7.432 6.572 1.00 97.69 108 ASP A N 1
ATOM 840 C CA . ASP A 1 108 ? -3.842 -7.685 5.131 1.00 97.69 108 ASP A CA 1
ATOM 841 C C . ASP A 1 108 ? -2.666 -6.915 4.524 1.00 97.69 108 ASP A C 1
ATOM 843 O O . ASP A 1 108 ? -2.339 -5.794 4.930 1.00 97.69 108 ASP A O 1
ATOM 847 N N . ILE A 1 109 ? -2.019 -7.528 3.538 1.00 98.12 109 ILE A N 1
ATOM 848 C CA . ILE A 1 109 ? -1.032 -6.846 2.713 1.00 98.12 109 ILE A CA 1
ATOM 849 C C . ILE A 1 109 ? -1.707 -6.523 1.396 1.00 98.12 109 ILE A C 1
ATOM 851 O O . ILE A 1 109 ? -2.157 -7.419 0.677 1.00 98.12 109 ILE A O 1
ATOM 855 N N . VAL A 1 110 ? -1.731 -5.244 1.060 1.00 97.69 110 VAL A N 1
ATOM 856 C CA . VAL A 1 110 ? -2.308 -4.738 -0.182 1.00 97.69 110 VAL A CA 1
ATOM 857 C C . VAL A 1 110 ? -1.211 -4.282 -1.130 1.00 97.69 110 VAL A C 1
ATOM 859 O O . VAL A 1 110 ? -0.153 -3.813 -0.702 1.00 97.69 110 VAL A O 1
ATOM 862 N N . LEU A 1 111 ? -1.468 -4.422 -2.430 1.00 97.44 111 LEU A N 1
ATOM 863 C CA . LEU A 1 111 ? -0.741 -3.675 -3.444 1.00 97.44 111 LEU A CA 1
ATOM 864 C C . LEU A 1 111 ? -1.292 -2.256 -3.487 1.00 97.44 111 LEU A C 1
ATOM 866 O O . LEU A 1 111 ? -2.506 -2.063 -3.502 1.00 97.44 111 LEU A O 1
ATOM 870 N N . ASN A 1 112 ? -0.403 -1.279 -3.578 1.00 95.25 112 ASN A N 1
ATOM 871 C CA . ASN A 1 112 ? -0.757 0.123 -3.723 1.00 95.25 112 ASN A CA 1
ATOM 872 C C . ASN A 1 112 ? -0.098 0.733 -4.960 1.00 95.25 112 ASN A C 1
ATOM 874 O O . ASN A 1 112 ? 0.941 0.275 -5.444 1.00 95.25 112 ASN A O 1
ATOM 878 N N . ASP A 1 113 ? -0.701 1.806 -5.459 1.00 89.94 113 ASP A N 1
ATOM 879 C CA . ASP A 1 113 ? -0.031 2.701 -6.390 1.00 89.94 113 ASP A CA 1
ATOM 880 C C . ASP A 1 113 ? 1.145 3.414 -5.694 1.00 89.94 113 ASP A C 1
ATOM 882 O O . ASP A 1 113 ? 1.093 3.686 -4.498 1.00 89.94 113 ASP A O 1
ATOM 886 N N . GLY A 1 114 ? 2.211 3.737 -6.425 1.00 82.75 114 GLY A N 1
ATOM 887 C CA . GLY A 1 114 ? 3.322 4.521 -5.884 1.00 82.75 114 GLY A CA 1
ATOM 888 C C . GLY A 1 114 ? 3.092 6.029 -5.870 1.00 82.75 114 GLY A C 1
ATOM 889 O O . GLY A 1 114 ? 3.814 6.730 -5.167 1.00 82.75 114 GLY A O 1
ATOM 890 N N . ALA A 1 115 ? 2.104 6.533 -6.614 1.00 88.25 115 ALA A N 1
ATOM 891 C CA . ALA A 1 115 ? 1.672 7.922 -6.499 1.00 88.25 115 ALA A CA 1
ATOM 892 C C . ALA A 1 115 ? 0.705 8.061 -5.316 1.00 88.25 115 ALA A C 1
ATOM 894 O O . ALA A 1 115 ? -0.302 7.353 -5.248 1.00 88.25 115 ALA A O 1
ATOM 895 N N . SER A 1 116 ? 0.999 8.970 -4.385 1.00 91.94 116 SER A N 1
ATOM 896 C CA . SER A 1 116 ? 0.050 9.310 -3.328 1.00 91.94 116 SER A CA 1
ATOM 897 C C . SER A 1 116 ? -1.124 10.119 -3.892 1.00 91.94 116 SER A C 1
ATOM 899 O O . SER A 1 116 ? -0.983 10.901 -4.832 1.00 91.94 116 SER A O 1
ATOM 901 N N . ASN A 1 117 ? -2.297 9.926 -3.299 1.00 92.38 117 ASN A N 1
ATOM 902 C CA . ASN A 1 117 ? -3.555 10.572 -3.643 1.00 92.38 117 ASN A CA 1
ATOM 903 C C . ASN A 1 117 ? -4.249 11.078 -2.368 1.00 92.38 117 ASN A C 1
ATOM 905 O O . ASN A 1 117 ? -5.218 10.498 -1.857 1.00 92.38 117 ASN A O 1
ATOM 909 N N . GLY A 1 118 ? -3.695 12.170 -1.844 1.00 92.44 118 GLY A N 1
ATOM 910 C CA . GLY A 1 118 ? -4.102 12.804 -0.596 1.00 92.44 118 GLY A CA 1
ATOM 911 C C . GLY A 1 118 ? -3.171 12.483 0.569 1.00 92.44 118 GLY A C 1
ATOM 912 O O . GLY A 1 118 ? -2.176 11.770 0.431 1.00 92.44 118 GLY A O 1
ATOM 913 N N . ALA A 1 119 ? -3.516 13.027 1.731 1.00 93.94 119 ALA A N 1
ATOM 914 C CA . ALA A 1 119 ? -2.760 12.848 2.960 1.00 93.94 119 ALA A CA 1
ATOM 915 C C . ALA A 1 119 ? -3.671 12.823 4.194 1.00 93.94 119 ALA A C 1
ATOM 917 O O . ALA A 1 119 ? -4.838 13.236 4.146 1.00 93.94 119 ALA A O 1
ATOM 918 N N . ARG A 1 120 ? -3.140 12.314 5.303 1.00 91.94 120 ARG A N 1
ATOM 919 C CA . ARG A 1 120 ? -3.723 12.364 6.646 1.00 91.94 120 ARG A CA 1
ATOM 920 C C . ARG A 1 120 ? -2.728 12.989 7.604 1.00 91.94 120 ARG A C 1
ATOM 922 O O . ARG A 1 120 ? -1.543 13.034 7.317 1.00 91.94 120 ARG A O 1
ATOM 929 N N . VAL A 1 121 ? -3.225 13.488 8.724 1.00 91.44 121 VAL A N 1
ATOM 930 C CA . VAL A 1 121 ? -2.381 14.047 9.777 1.00 91.44 121 VAL A CA 1
ATOM 931 C C . VAL A 1 121 ? -2.296 13.013 10.887 1.00 91.44 121 VAL A C 1
ATOM 933 O O . VAL A 1 121 ? -3.334 12.529 11.341 1.00 91.44 121 VAL A O 1
ATOM 936 N N . ASP A 1 122 ? -1.079 12.630 11.267 1.00 90.44 122 ASP A N 1
ATOM 937 C CA . ASP A 1 122 ? -0.865 11.731 12.399 1.00 90.44 122 ASP A CA 1
ATOM 938 C C . ASP A 1 122 ? -1.106 12.451 13.741 1.00 90.44 122 ASP A C 1
ATOM 940 O O . ASP A 1 122 ? -1.331 13.661 13.810 1.00 90.44 122 ASP A O 1
ATOM 944 N N . GLN A 1 123 ? -1.036 11.708 14.843 1.00 85.81 123 GLN A N 1
ATOM 945 C CA . GLN A 1 123 ? -1.213 12.258 16.193 1.00 85.81 123 GLN A CA 1
ATOM 946 C C . GLN A 1 123 ? -0.165 13.313 16.601 1.00 85.81 123 GLN A C 1
ATOM 948 O O . GLN A 1 123 ? -0.372 14.034 17.574 1.00 85.81 123 GLN A O 1
ATOM 953 N N . HIS A 1 124 ? 0.954 13.411 15.879 1.00 90.69 124 HIS A N 1
ATOM 954 C CA . HIS A 1 124 ? 2.019 14.385 16.117 1.00 90.69 124 HIS A CA 1
ATOM 955 C C . HIS A 1 124 ? 1.916 15.607 15.190 1.00 90.69 124 HIS A C 1
ATOM 957 O O . HIS A 1 124 ? 2.748 16.508 15.279 1.00 90.69 124 HIS A O 1
ATOM 963 N N . GLY A 1 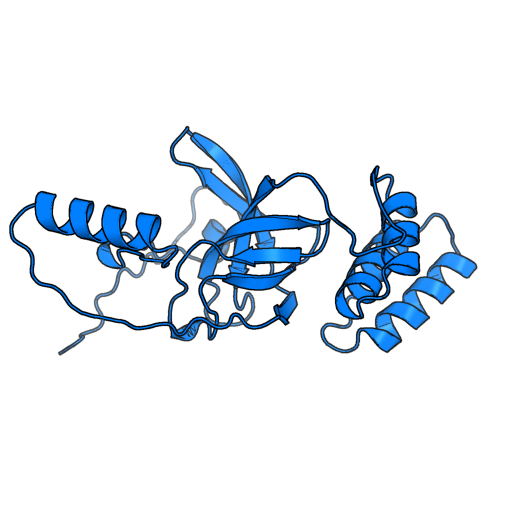125 ? 0.908 15.661 14.314 1.00 91.81 125 GLY A N 1
ATOM 964 C CA . GLY A 1 125 ? 0.723 16.749 13.359 1.00 91.81 125 GLY A CA 1
ATOM 965 C C . GLY A 1 125 ? 1.483 16.576 12.040 1.00 91.81 125 GLY A C 1
ATOM 966 O O . GLY A 1 125 ? 1.486 17.504 11.232 1.00 91.81 125 GLY A O 1
ATOM 967 N N . ASN A 1 126 ? 2.113 15.424 11.794 1.00 93.25 126 ASN A N 1
ATOM 968 C CA . ASN A 1 126 ? 2.840 15.173 10.553 1.00 93.25 126 ASN A CA 1
ATOM 969 C C . ASN A 1 126 ? 1.886 14.779 9.428 1.00 93.25 126 ASN A C 1
ATOM 971 O O . ASN A 1 126 ? 0.957 13.994 9.626 1.00 93.25 126 ASN A O 1
ATOM 975 N N . GLU A 1 127 ? 2.160 15.276 8.225 1.00 94.19 127 GLU A N 1
ATOM 976 C CA . GLU A 1 127 ? 1.449 14.862 7.022 1.00 94.19 127 GLU A CA 1
ATOM 977 C C . GLU A 1 127 ? 1.936 13.481 6.558 1.00 94.19 127 GLU A C 1
ATOM 979 O O . GLU A 1 127 ? 3.122 13.261 6.312 1.00 94.19 127 GLU A O 1
ATOM 984 N N . VAL A 1 128 ? 0.998 12.546 6.438 1.00 95.50 128 VAL A N 1
ATOM 985 C CA . VAL A 1 128 ? 1.219 11.154 6.056 1.00 95.50 128 VAL A CA 1
ATOM 986 C C . VAL A 1 128 ? 0.499 10.874 4.736 1.00 95.50 128 VAL A C 1
ATOM 988 O O . VAL A 1 128 ? -0.716 11.074 4.651 1.00 95.50 128 VAL A O 1
ATOM 991 N N . PRO A 1 129 ? 1.204 10.398 3.696 1.00 96.06 129 PRO A N 1
ATOM 992 C CA . PRO A 1 129 ? 0.610 10.181 2.382 1.00 96.06 129 PRO A CA 1
ATOM 993 C C . PRO A 1 129 ? -0.435 9.060 2.397 1.00 96.06 129 PRO A C 1
ATOM 995 O O . PRO A 1 129 ? -0.258 8.030 3.050 1.00 96.06 129 PRO A O 1
ATOM 998 N N . VAL A 1 130 ? -1.500 9.248 1.618 1.00 96.62 130 VAL A N 1
ATOM 999 C CA . VAL A 1 130 ? -2.499 8.219 1.305 1.00 96.62 130 VAL A CA 1
ATOM 1000 C C . VAL A 1 130 ? -2.196 7.662 -0.078 1.00 96.62 130 VAL A C 1
ATOM 1002 O O . VAL A 1 130 ? -2.074 8.431 -1.023 1.00 96.62 130 VAL A O 1
ATOM 1005 N N . PHE A 1 131 ? -2.101 6.346 -0.220 1.00 96.44 131 PHE A N 1
ATOM 1006 C CA . PHE A 1 131 ? -1.969 5.670 -1.513 1.00 96.44 131 PHE A CA 1
ATOM 1007 C C . PHE A 1 131 ? -3.263 4.940 -1.854 1.00 96.44 131 PHE A C 1
ATOM 1009 O O . PHE A 1 131 ? -3.952 4.474 -0.953 1.00 96.44 131 PHE A O 1
ATOM 1016 N N . ASP A 1 132 ? -3.594 4.815 -3.134 1.00 95.75 132 ASP A N 1
ATOM 1017 C CA . ASP A 1 132 ? -4.767 4.040 -3.539 1.00 95.75 132 ASP A CA 1
ATOM 1018 C C . ASP A 1 132 ? -4.403 2.553 -3.674 1.00 95.75 132 ASP A C 1
ATOM 1020 O O . ASP A 1 132 ? -3.356 2.195 -4.228 1.00 95.75 132 ASP A O 1
ATOM 1024 N N . GLU A 1 133 ? -5.270 1.692 -3.144 1.00 95.81 133 GLU A N 1
ATOM 1025 C CA . GLU A 1 133 ? -5.174 0.243 -3.291 1.00 95.81 133 GLU A CA 1
ATOM 1026 C C . GLU A 1 133 ? -5.332 -0.169 -4.764 1.00 95.81 133 GLU A C 1
ATOM 1028 O O . GLU A 1 133 ? -6.147 0.376 -5.510 1.00 95.81 133 GLU A O 1
ATOM 1033 N N . LEU A 1 134 ? -4.552 -1.165 -5.180 1.00 95.38 134 LEU A N 1
ATOM 1034 C CA . LEU A 1 134 ? -4.720 -1.856 -6.456 1.00 95.38 134 LEU A CA 1
ATOM 1035 C C . LEU A 1 134 ? -5.418 -3.206 -6.273 1.00 95.38 134 LEU A C 1
ATOM 1037 O O . LEU A 1 134 ? -6.236 -3.582 -7.109 1.00 95.38 134 LEU A O 1
ATOM 1041 N N . SER A 1 135 ? -5.051 -3.951 -5.228 1.00 94.81 135 SER A N 1
ATOM 1042 C CA . SER A 1 135 ? -5.683 -5.216 -4.839 1.00 94.81 135 SER A CA 1
ATOM 1043 C C . SER A 1 135 ? -5.099 -5.742 -3.528 1.00 94.81 135 SER A C 1
ATOM 1045 O O . SER A 1 135 ? -3.901 -5.563 -3.280 1.00 94.81 135 SER A O 1
ATOM 1047 N N . ILE A 1 136 ? -5.852 -6.568 -2.807 1.00 95.81 136 ILE A N 1
ATOM 1048 C CA . ILE A 1 136 ? -5.306 -7.453 -1.770 1.00 95.81 136 ILE A CA 1
ATOM 1049 C C . ILE A 1 136 ? -4.243 -8.383 -2.379 1.00 95.81 136 ILE A C 1
ATOM 1051 O O . ILE A 1 136 ? -4.491 -9.109 -3.343 1.00 95.81 136 ILE A O 1
ATOM 1055 N N . TRP A 1 137 ? -3.037 -8.354 -1.815 1.00 97.00 137 TRP A N 1
ATOM 1056 C CA . TRP A 1 137 ? -1.902 -9.183 -2.230 1.00 97.00 137 TRP A CA 1
ATOM 1057 C C . TRP A 1 137 ? -1.767 -10.446 -1.386 1.00 97.00 137 TRP A C 1
ATOM 1059 O O . TRP A 1 137 ? -1.426 -11.518 -1.891 1.00 97.00 137 TRP A O 1
ATOM 1069 N N . GLN A 1 138 ? -2.009 -10.309 -0.085 1.00 97.44 138 GLN A N 1
ATOM 1070 C CA . GLN A 1 138 ? -2.001 -11.406 0.865 1.00 97.44 138 GLN A CA 1
A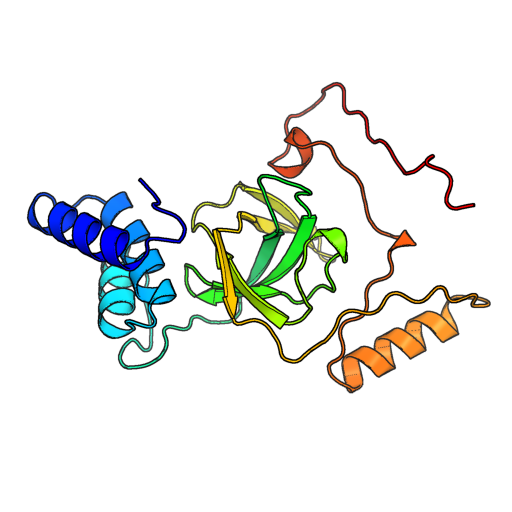TOM 1071 C C . GLN A 1 138 ? -3.033 -11.128 1.951 1.00 97.44 138 GLN A C 1
ATOM 1073 O O . GLN A 1 138 ? -2.938 -10.130 2.661 1.00 97.44 138 GLN A O 1
ATOM 1078 N N . VAL A 1 139 ? -3.994 -12.040 2.062 1.00 96.94 139 VAL A N 1
ATOM 1079 C CA . VAL A 1 139 ? -4.997 -12.032 3.126 1.00 96.94 139 VAL A CA 1
ATOM 1080 C C . VAL A 1 139 ? -4.328 -12.454 4.433 1.00 96.94 139 VAL A C 1
ATOM 1082 O O . VAL A 1 139 ? -3.524 -13.392 4.445 1.00 96.94 139 VAL A O 1
ATOM 1085 N N . SER A 1 140 ? -4.647 -11.768 5.521 1.00 95.88 140 SER A N 1
ATOM 1086 C CA . SER A 1 140 ? -4.163 -12.086 6.855 1.00 95.88 140 SER A CA 1
ATOM 1087 C C . SER A 1 140 ? -4.899 -13.283 7.461 1.00 95.88 140 SER A C 1
ATOM 1089 O O . SER A 1 140 ? -6.017 -13.638 7.074 1.00 95.88 140 SER A O 1
ATOM 1091 N N . GLU A 1 141 ? -4.269 -13.910 8.454 1.00 94.75 141 GLU A N 1
ATOM 1092 C CA . GLU A 1 141 ? -4.875 -15.007 9.221 1.00 94.75 141 GLU A CA 1
ATOM 1093 C C . GLU A 1 141 ? -5.949 -14.518 10.206 1.00 94.75 141 GLU A C 1
ATOM 1095 O O . GLU A 1 141 ? -6.692 -15.323 10.770 1.00 94.75 141 GLU A O 1
ATOM 1100 N N . TYR A 1 142 ? -6.056 -13.202 10.407 1.00 92.81 142 TYR A N 1
ATOM 1101 C CA . TYR A 1 142 ? -7.046 -12.619 11.297 1.00 92.81 142 TYR A CA 1
ATOM 1102 C C . TYR A 1 142 ? -8.449 -12.701 10.693 1.00 92.81 142 TYR A C 1
ATOM 1104 O O . TYR A 1 142 ? -8.655 -12.876 9.493 1.00 92.81 142 TYR A O 1
ATOM 1112 N N . SER A 1 143 ? -9.441 -12.559 11.562 1.00 86.69 143 SER A N 1
ATOM 1113 C CA . SER A 1 143 ? -10.831 -12.314 11.192 1.00 86.69 143 SER A CA 1
ATOM 1114 C C . SER A 1 143 ? -11.276 -11.010 11.841 1.00 86.69 143 SER A C 1
ATOM 1116 O O . SER A 1 143 ? -10.835 -10.687 12.944 1.00 86.69 143 SER A O 1
ATOM 1118 N N . THR A 1 144 ? -12.143 -10.267 11.159 1.00 83.69 144 THR A N 1
ATOM 1119 C CA . THR A 1 144 ? -12.679 -8.999 11.661 1.00 83.69 144 THR A CA 1
ATOM 1120 C C . THR A 1 144 ? -14.021 -9.254 12.338 1.00 83.69 144 THR A C 1
ATOM 1122 O O . THR A 1 144 ? -14.904 -9.887 11.760 1.00 83.69 144 THR A O 1
ATOM 1125 N N . PHE A 1 145 ? -14.182 -8.751 13.561 1.00 85.12 145 PHE A N 1
ATOM 1126 C CA . PHE A 1 145 ? -15.415 -8.860 14.337 1.00 85.12 145 PHE A CA 1
ATOM 1127 C C . PHE A 1 145 ? -15.867 -7.468 14.776 1.00 85.12 145 PHE A C 1
ATOM 1129 O O . PHE A 1 145 ? -15.042 -6.637 15.144 1.00 85.12 145 PHE A O 1
ATOM 1136 N N . CYS A 1 146 ? -17.179 -7.232 14.774 1.00 85.25 146 CYS A N 1
ATOM 1137 C CA . CYS A 1 146 ? -17.780 -6.021 15.324 1.00 85.25 146 CYS A CA 1
ATOM 1138 C C . CYS A 1 146 ? -18.552 -6.382 16.593 1.00 85.25 146 CYS A C 1
ATOM 1140 O O . CYS A 1 146 ? -19.374 -7.302 16.589 1.00 85.25 146 CYS A O 1
ATOM 1142 N N . VAL A 1 147 ? -18.290 -5.658 17.678 1.00 87.81 147 VAL A N 1
ATOM 1143 C CA . VAL A 1 147 ? -19.006 -5.810 18.946 1.00 87.81 147 VAL A CA 1
ATOM 1144 C C . VAL A 1 147 ? -19.454 -4.443 19.441 1.00 87.81 147 VAL A C 1
ATOM 1146 O O . VAL A 1 147 ? -18.699 -3.476 19.401 1.00 87.81 147 VAL A O 1
ATOM 1149 N N . ARG A 1 148 ? -20.694 -4.356 19.930 1.00 88.94 148 ARG A N 1
ATOM 1150 C CA . ARG A 1 148 ? -21.187 -3.162 20.621 1.00 88.94 148 ARG A CA 1
ATOM 1151 C C . ARG A 1 148 ? -20.981 -3.354 22.115 1.00 88.94 148 ARG A C 1
ATOM 1153 O O . ARG A 1 148 ? -21.552 -4.268 22.704 1.00 88.94 148 ARG A O 1
ATOM 1160 N N . LEU A 1 149 ? -20.175 -2.488 22.714 1.00 88.25 149 LEU A N 1
ATOM 1161 C CA . LEU A 1 149 ? -19.866 -2.517 24.138 1.00 88.25 149 LEU A CA 1
ATOM 1162 C C . LEU A 1 149 ? -20.441 -1.265 24.800 1.00 88.25 149 LEU A C 1
ATOM 1164 O O . LEU A 1 149 ? -20.349 -0.170 24.255 1.00 88.25 149 LEU A O 1
ATOM 1168 N N . GLN A 1 150 ? -21.035 -1.430 25.979 1.00 88.25 150 GLN A N 1
ATOM 1169 C CA . GLN A 1 150 ? -21.431 -0.314 26.832 1.00 88.25 150 GLN A CA 1
ATOM 1170 C C . GLN A 1 150 ? -20.475 -0.276 28.022 1.00 88.25 150 GLN A C 1
ATOM 1172 O O . GLN A 1 150 ? -20.453 -1.199 28.834 1.00 88.25 150 GLN A O 1
ATOM 1177 N N . MET A 1 151 ? -19.670 0.780 28.107 1.00 86.62 151 MET A N 1
ATOM 1178 C CA . MET A 1 151 ? -18.665 0.961 29.154 1.00 86.62 151 MET A CA 1
ATOM 1179 C C . MET A 1 151 ? -18.976 2.215 29.973 1.00 86.62 151 MET A C 1
ATOM 1181 O O . MET A 1 151 ? -19.563 3.169 29.465 1.00 86.62 151 MET A O 1
ATOM 1185 N N . GLN A 1 152 ? -18.614 2.206 31.256 1.00 88.88 152 GLN A N 1
ATOM 1186 C CA . GLN A 1 152 ? -18.737 3.375 32.127 1.00 88.88 152 GLN A CA 1
ATOM 1187 C C . GLN A 1 152 ? -17.364 4.033 32.296 1.00 88.88 152 GLN A C 1
ATOM 1189 O O . GLN A 1 152 ? -16.488 3.478 32.961 1.00 88.88 152 GLN A O 1
ATOM 1194 N N . GLY A 1 153 ? -17.202 5.221 31.707 1.00 86.00 153 GLY A N 1
ATOM 1195 C CA . GLY A 1 153 ? -15.942 5.970 31.690 1.00 86.00 153 GLY A CA 1
ATOM 1196 C C . GLY A 1 153 ? -14.867 5.355 30.785 1.00 86.00 153 GLY A C 1
ATOM 1197 O O . GLY A 1 153 ? -15.068 4.300 30.190 1.00 86.00 153 GLY A O 1
ATOM 1198 N N . ASP A 1 154 ? -13.708 6.012 30.720 1.00 84.69 154 ASP A N 1
ATOM 1199 C CA . ASP A 1 154 ? -12.674 5.723 29.707 1.00 84.69 154 ASP A CA 1
ATOM 1200 C C . ASP A 1 154 ? -11.682 4.620 30.127 1.00 84.69 154 ASP A C 1
ATOM 1202 O O . ASP A 1 154 ? -10.891 4.126 29.325 1.00 84.69 154 ASP A O 1
ATOM 1206 N N . VAL A 1 155 ? -11.658 4.248 31.412 1.00 90.81 155 VAL A N 1
ATOM 1207 C CA . VAL A 1 155 ? -10.687 3.274 31.951 1.00 90.81 155 VAL A CA 1
ATOM 1208 C C . VAL A 1 155 ? -10.855 1.877 31.333 1.00 90.81 155 VAL A C 1
ATOM 1210 O O . VAL A 1 155 ? -9.842 1.282 30.957 1.00 90.81 155 VAL A O 1
ATOM 1213 N N . PRO A 1 156 ? -12.078 1.321 31.201 1.00 91.38 156 PRO A N 1
ATOM 1214 C CA . PRO A 1 156 ? -12.268 0.010 30.585 1.00 91.38 156 PRO A CA 1
ATOM 1215 C C . PRO A 1 156 ? -11.864 -0.023 29.107 1.00 91.38 156 PRO A C 1
ATOM 1217 O O . PRO A 1 156 ? -11.268 -1.006 28.675 1.00 91.38 156 PRO A O 1
ATOM 1220 N N . GLU A 1 157 ? -12.137 1.051 28.363 1.00 88.81 157 GLU A N 1
ATOM 1221 C CA . GLU A 1 157 ? -11.775 1.177 26.948 1.00 88.81 157 GLU A CA 1
ATOM 1222 C C . GLU A 1 157 ? -10.253 1.166 26.774 1.00 88.81 157 GLU A C 1
ATOM 1224 O O . GLU A 1 157 ? -9.720 0.326 26.052 1.00 88.81 157 GLU A O 1
ATOM 1229 N N . LYS A 1 158 ? -9.533 2.010 27.526 1.00 90.69 158 LYS A N 1
ATOM 1230 C CA . LYS A 1 158 ? -8.061 2.041 27.504 1.00 90.69 158 LYS A CA 1
ATOM 1231 C C . LYS A 1 158 ? -7.456 0.680 27.827 1.00 90.69 158 LYS A C 1
ATOM 1233 O O . LYS A 1 158 ? -6.563 0.222 27.122 1.00 90.69 158 LYS A O 1
ATOM 1238 N N . ARG A 1 159 ? -7.983 0.000 28.850 1.00 93.06 159 ARG A N 1
ATOM 1239 C CA . ARG A 1 159 ? -7.518 -1.336 29.239 1.00 93.06 159 ARG A CA 1
ATOM 1240 C C . ARG A 1 159 ? -7.789 -2.384 28.159 1.00 93.06 159 ARG A C 1
ATOM 1242 O O . ARG A 1 159 ? -6.964 -3.272 27.965 1.00 93.06 159 ARG A O 1
ATOM 1249 N N . LEU A 1 160 ? -8.931 -2.310 27.472 1.00 91.81 160 LEU A N 1
ATOM 1250 C CA . LEU A 1 160 ? -9.228 -3.189 26.342 1.00 91.81 160 LEU A CA 1
ATOM 1251 C C . LEU A 1 160 ? -8.227 -2.957 25.205 1.00 91.81 160 LEU A C 1
ATOM 1253 O O . LEU A 1 160 ? -7.645 -3.919 24.709 1.00 91.81 160 LEU A O 1
ATOM 1257 N N . THR A 1 161 ? -7.967 -1.697 24.856 1.00 90.50 161 THR A N 1
ATOM 1258 C CA . THR A 1 161 ? -6.984 -1.334 23.831 1.00 90.50 161 THR A CA 1
ATOM 1259 C C . THR A 1 161 ? -5.582 -1.829 24.187 1.00 90.50 161 THR A C 1
ATOM 1261 O O . THR A 1 161 ? -4.926 -2.462 23.362 1.00 90.50 161 THR A O 1
ATOM 1264 N N . GLU A 1 162 ? -5.138 -1.639 25.432 1.00 93.44 162 GLU A N 1
ATOM 1265 C CA . GLU A 1 162 ? -3.852 -2.148 25.930 1.00 93.44 162 GLU A CA 1
ATOM 1266 C C . GLU A 1 162 ? -3.745 -3.678 25.838 1.00 93.44 162 GLU A C 1
ATOM 1268 O O . GLU A 1 162 ? -2.702 -4.207 25.438 1.00 93.44 162 GLU A O 1
ATOM 1273 N N . LEU A 1 163 ? -4.817 -4.402 26.176 1.00 95.12 163 LEU A N 1
ATOM 1274 C CA . LEU A 1 163 ? -4.869 -5.860 26.049 1.00 95.12 163 LEU A CA 1
ATOM 1275 C C . LEU A 1 163 ? -4.770 -6.292 24.585 1.00 95.12 163 LEU A C 1
ATOM 1277 O O . LEU A 1 163 ? -3.972 -7.173 24.270 1.00 95.12 163 LEU A O 1
ATOM 1281 N N . CYS A 1 164 ? -5.527 -5.659 23.686 1.00 92.88 164 CYS A N 1
ATOM 1282 C CA . CYS A 1 164 ? -5.457 -5.938 22.254 1.00 92.88 164 CYS A CA 1
ATOM 1283 C C . CYS A 1 164 ? -4.037 -5.731 21.717 1.00 92.88 164 CYS A C 1
ATOM 1285 O O . CYS A 1 164 ? -3.479 -6.651 21.123 1.00 92.88 164 CYS A O 1
ATOM 1287 N N . VAL A 1 165 ? -3.405 -4.593 22.021 1.00 89.94 165 VAL A N 1
ATOM 1288 C CA . VAL A 1 165 ? -2.021 -4.306 21.610 1.00 89.94 165 VAL A CA 1
ATOM 1289 C C . VAL A 1 165 ? -1.045 -5.349 22.164 1.00 89.94 165 VAL A C 1
ATOM 1291 O O . VAL A 1 165 ? -0.221 -5.877 21.418 1.00 89.94 165 VAL A O 1
ATOM 1294 N N . THR A 1 166 ? -1.164 -5.706 23.448 1.00 94.12 166 THR A N 1
ATOM 1295 C CA . THR A 1 166 ? -0.303 -6.714 24.098 1.00 94.12 166 THR A CA 1
ATOM 1296 C C . THR A 1 166 ? -0.410 -8.082 23.422 1.00 94.12 166 THR A C 1
ATOM 1298 O O . THR A 1 166 ? 0.586 -8.792 23.280 1.00 94.12 166 THR A O 1
ATOM 1301 N N . HIS A 1 167 ? -1.610 -8.439 22.969 1.00 93.56 167 HIS A N 1
ATOM 1302 C CA . HIS A 1 167 ? -1.890 -9.690 22.271 1.00 93.56 167 HIS A CA 1
ATOM 1303 C C . HIS A 1 167 ? -1.789 -9.583 20.741 1.00 93.56 167 HIS A C 1
ATOM 1305 O O . HIS A 1 167 ? -2.155 -10.534 20.053 1.00 93.56 167 HIS A O 1
ATOM 1311 N N . GLN A 1 168 ? -1.269 -8.469 20.206 1.00 90.94 168 GLN A N 1
ATOM 1312 C CA . GLN A 1 168 ? -1.101 -8.236 18.764 1.00 90.94 168 GLN A CA 1
ATOM 1313 C C . GLN A 1 168 ? -2.423 -8.379 17.989 1.00 90.94 168 GLN A C 1
ATOM 1315 O O . GLN A 1 168 ? -2.476 -8.944 16.895 1.00 90.94 168 GLN A O 1
ATOM 1320 N N . LEU A 1 169 ? -3.506 -7.887 18.587 1.00 92.38 169 LEU A N 1
ATOM 1321 C CA . LEU A 1 169 ? -4.834 -7.787 17.996 1.00 92.38 169 LEU A CA 1
ATOM 1322 C C . LEU A 1 169 ? -5.093 -6.339 17.579 1.00 92.38 169 LEU A C 1
ATOM 1324 O O . LEU A 1 169 ? -4.792 -5.409 18.329 1.00 92.38 169 LEU A O 1
ATOM 1328 N N . GLY A 1 170 ? -5.703 -6.158 16.410 1.00 91.12 170 GLY A N 1
ATOM 1329 C CA . GLY A 1 170 ? -6.241 -4.866 16.003 1.00 91.12 170 GLY A CA 1
ATOM 1330 C C . GLY A 1 170 ? -7.528 -4.538 16.763 1.00 91.12 170 GLY A C 1
ATOM 1331 O O . GLY A 1 170 ? -8.352 -5.420 17.016 1.00 91.12 170 GLY A O 1
ATOM 1332 N N . ILE A 1 171 ? -7.710 -3.264 17.099 1.00 92.31 171 ILE A N 1
ATOM 1333 C CA . ILE A 1 171 ? -8.951 -2.710 17.647 1.00 92.31 171 ILE A CA 1
ATOM 1334 C C . ILE A 1 171 ? -9.129 -1.284 17.122 1.00 92.31 171 ILE A C 1
ATOM 1336 O O . ILE A 1 171 ? -8.160 -0.535 17.052 1.00 92.31 171 ILE A O 1
ATOM 1340 N N . GLU A 1 172 ? -10.354 -0.921 16.751 1.00 90.38 172 GLU A N 1
ATOM 1341 C CA . GLU A 1 172 ? -10.713 0.435 16.328 1.00 90.38 172 GLU A CA 1
ATOM 1342 C C . GLU A 1 172 ? -12.035 0.839 16.982 1.00 90.38 172 GLU A C 1
ATOM 1344 O O . GLU A 1 172 ? -12.991 0.057 16.996 1.00 90.38 172 GLU A O 1
ATOM 1349 N N . ASP A 1 173 ? -12.099 2.066 17.502 1.00 87.81 173 ASP A N 1
ATOM 1350 C CA . ASP A 1 173 ? -13.348 2.658 17.976 1.00 87.81 173 ASP A CA 1
ATOM 1351 C C . ASP A 1 173 ? -14.053 3.387 16.831 1.00 87.81 173 ASP A C 1
ATOM 1353 O O . ASP A 1 173 ? -13.680 4.488 16.411 1.00 87.81 173 ASP A O 1
ATOM 1357 N N . TRP A 1 174 ? -15.135 2.780 16.352 1.00 84.38 174 TRP A N 1
ATOM 1358 C CA . TRP A 1 174 ? -15.905 3.307 15.233 1.00 84.38 174 TRP A CA 1
ATOM 1359 C C . TRP A 1 174 ? -16.698 4.574 15.558 1.00 84.38 174 TRP A C 1
ATOM 1361 O O . TRP A 1 174 ? -17.158 5.248 14.636 1.00 84.38 174 TRP A O 1
ATOM 1371 N N . THR A 1 175 ? -16.826 4.958 16.832 1.00 80.69 175 THR A N 1
ATOM 1372 C CA . THR A 1 175 ? -17.431 6.249 17.191 1.00 80.69 175 THR A CA 1
ATOM 1373 C C . THR A 1 175 ? -16.551 7.440 16.799 1.00 80.69 175 THR A C 1
ATOM 1375 O O . THR A 1 175 ? -17.043 8.563 16.679 1.00 80.69 175 THR A O 1
ATOM 1378 N N . THR A 1 176 ? -15.267 7.196 16.521 1.00 81.25 176 THR A N 1
ATOM 1379 C CA . THR A 1 176 ? -14.289 8.221 16.129 1.00 81.25 176 THR A CA 1
ATOM 1380 C C . THR A 1 176 ? -14.122 8.369 14.610 1.00 81.25 176 THR A C 1
ATOM 1382 O O . THR A 1 176 ? -13.438 9.290 14.146 1.00 81.25 176 THR A O 1
ATOM 1385 N N . ILE A 1 177 ? -14.771 7.502 13.818 1.00 83.38 177 ILE A N 1
ATOM 1386 C CA . ILE A 1 177 ? -14.669 7.494 12.354 1.00 83.38 177 ILE A CA 1
ATOM 1387 C C . ILE A 1 177 ? -15.275 8.769 11.764 1.00 83.38 177 ILE A C 1
ATOM 1389 O O . ILE A 1 177 ? -16.346 9.238 12.151 1.00 83.38 177 ILE A O 1
ATOM 1393 N N . ARG A 1 178 ? -14.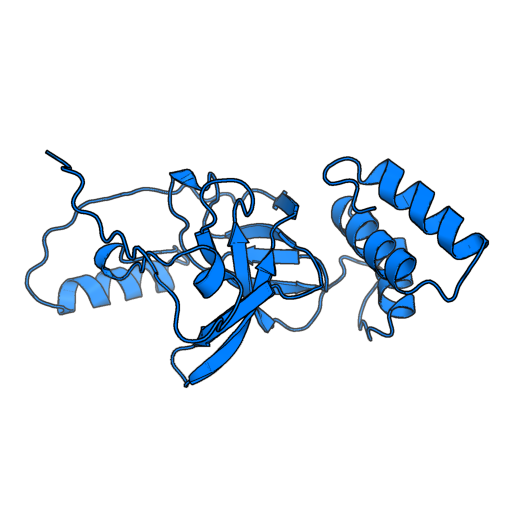586 9.325 10.763 1.00 83.56 178 ARG A N 1
ATOM 1394 C CA . ARG A 1 178 ? -15.024 10.523 10.042 1.00 83.56 178 ARG A CA 1
ATOM 1395 C C . ARG A 1 178 ? -15.429 10.185 8.618 1.00 83.56 178 ARG A C 1
ATOM 1397 O O . ARG A 1 178 ? -14.598 9.777 7.811 1.00 83.56 178 ARG A O 1
ATOM 1404 N N . PHE A 1 179 ? -16.677 10.485 8.280 1.00 84.12 179 PHE A N 1
ATOM 1405 C CA . PHE A 1 179 ? -17.155 10.453 6.902 1.00 84.12 179 PHE A CA 1
ATOM 1406 C C . PHE A 1 179 ? -16.842 11.782 6.207 1.00 84.12 179 PHE A C 1
ATOM 1408 O O . PHE A 1 179 ? -17.257 12.863 6.638 1.00 84.12 179 PHE A O 1
ATOM 1415 N N . ILE A 1 180 ? -16.084 11.708 5.116 1.00 85.50 180 ILE A N 1
ATOM 1416 C CA . ILE A 1 180 ? -15.692 12.864 4.305 1.00 85.50 180 ILE A CA 1
ATOM 1417 C C . ILE A 1 180 ? -16.011 12.603 2.837 1.00 85.50 180 ILE A C 1
ATOM 1419 O O . ILE A 1 180 ? -16.029 11.461 2.386 1.00 85.50 180 ILE A O 1
ATOM 1423 N N . CYS A 1 181 ? -16.248 13.667 2.070 1.00 86.94 181 CYS A N 1
ATOM 1424 C CA . CYS A 1 181 ? -16.515 13.530 0.642 1.00 86.94 181 CYS A CA 1
ATOM 1425 C C . CYS A 1 181 ? -15.259 13.068 -0.126 1.00 86.94 181 CYS A C 1
ATOM 1427 O O . CYS A 1 181 ? -14.121 13.236 0.326 1.00 86.94 181 CYS A O 1
ATOM 1429 N N . ALA A 1 182 ? -15.455 12.565 -1.348 1.00 85.00 182 ALA A N 1
ATOM 1430 C CA . ALA A 1 182 ? -14.364 12.088 -2.199 1.00 85.00 182 ALA A CA 1
ATOM 1431 C C . ALA A 1 182 ? -13.288 13.157 -2.486 1.00 85.00 182 ALA A C 1
ATOM 1433 O O . ALA A 1 182 ? -12.105 12.825 -2.546 1.00 85.00 182 ALA A O 1
ATOM 1434 N N . LYS A 1 183 ? -13.671 14.438 -2.628 1.00 85.31 183 LYS A N 1
ATOM 1435 C CA . LYS A 1 183 ? -12.719 15.541 -2.862 1.00 85.31 183 LYS A CA 1
ATOM 1436 C C . LYS A 1 183 ? -11.818 15.787 -1.650 1.00 85.31 183 LYS A C 1
ATOM 1438 O O . LYS A 1 183 ? -10.604 15.789 -1.816 1.00 85.31 183 LYS A O 1
ATOM 1443 N N . CYS A 1 184 ? -12.390 15.915 -0.448 1.00 85.44 184 CYS A N 1
ATOM 1444 C CA . CYS A 1 184 ? -11.622 16.000 0.803 1.00 85.44 184 CYS A CA 1
ATOM 1445 C C . CYS A 1 184 ? -10.741 14.772 1.019 1.00 85.44 184 CYS A C 1
ATOM 1447 O O . CYS A 1 184 ? -9.659 14.850 1.589 1.00 85.44 184 CYS A O 1
ATOM 1449 N N . SER A 1 185 ? -11.218 13.602 0.594 1.00 86.12 185 SER A N 1
ATOM 1450 C CA . SER A 1 185 ? -10.479 12.371 0.826 1.00 86.12 185 SER A CA 1
ATOM 1451 C C . SER A 1 185 ? -9.182 12.307 0.020 1.00 86.12 185 SER A C 1
ATOM 1453 O O . SER A 1 185 ? -8.200 11.758 0.529 1.00 86.12 185 SER A O 1
ATOM 1455 N N . LYS A 1 186 ? -9.178 12.893 -1.187 1.00 86.75 186 LYS A N 1
ATOM 1456 C CA . LYS A 1 186 ? -8.056 12.939 -2.142 1.00 86.75 186 LYS A CA 1
ATOM 1457 C C . LYS A 1 186 ? -7.141 14.161 -1.975 1.00 86.75 186 LYS A C 1
ATOM 1459 O O . LYS A 1 186 ? -6.118 14.245 -2.643 1.00 86.75 186 LYS A O 1
ATOM 1464 N N . GLY A 1 187 ? -7.473 15.108 -1.096 1.00 82.56 187 GLY A N 1
ATOM 1465 C CA . GLY A 1 187 ? -6.637 16.283 -0.848 1.00 82.56 187 GLY A CA 1
ATOM 1466 C C . GLY A 1 187 ? -7.364 17.403 -0.110 1.00 82.56 187 GLY A C 1
ATOM 1467 O O . GLY A 1 187 ? -8.435 17.200 0.454 1.00 82.56 187 GLY A O 1
ATOM 1468 N N . ASN A 1 188 ? -6.782 18.602 -0.135 1.00 75.25 188 ASN A N 1
ATOM 1469 C CA . ASN A 1 188 ? -7.378 19.805 0.442 1.00 75.25 188 ASN A CA 1
ATOM 1470 C C . ASN A 1 188 ? -7.948 20.701 -0.677 1.00 75.25 188 ASN A C 1
ATOM 1472 O O . ASN A 1 188 ? -7.245 21.584 -1.167 1.00 75.25 188 ASN A O 1
ATOM 1476 N N . PRO A 1 189 ? -9.197 20.479 -1.130 1.00 76.19 189 PRO A N 1
ATOM 1477 C CA . PRO A 1 189 ? -9.785 21.206 -2.260 1.00 76.19 189 PRO A CA 1
ATOM 1478 C C . PRO A 1 189 ? -10.154 22.667 -1.938 1.00 76.19 189 PRO A C 1
ATOM 1480 O O . PRO A 1 189 ? -10.733 23.339 -2.789 1.00 76.19 189 PRO A O 1
ATOM 1483 N N . GLY A 1 190 ? -9.875 23.154 -0.723 1.00 74.69 190 GLY A N 1
ATOM 1484 C CA . GLY A 1 190 ? -10.398 24.426 -0.236 1.00 74.69 190 GLY A CA 1
ATOM 1485 C C . GLY A 1 190 ? -11.921 24.395 -0.012 1.00 74.69 190 GLY A C 1
ATOM 1486 O O . GLY A 1 190 ? -12.526 23.314 0.055 1.00 74.69 190 GLY A O 1
ATOM 1487 N N . PRO A 1 191 ? -12.559 25.573 0.132 1.00 73.44 191 PRO A N 1
ATOM 1488 C CA . PRO A 1 191 ? -14.000 25.678 0.341 1.00 73.44 191 PRO A CA 1
ATOM 1489 C C . PRO A 1 191 ? -14.786 25.054 -0.817 1.00 73.44 191 PRO A C 1
ATOM 1491 O O . PRO A 1 191 ? -14.626 25.438 -1.974 1.00 73.44 191 PRO A O 1
ATOM 1494 N N . HIS A 1 192 ? -15.655 24.098 -0.504 1.00 78.56 192 HIS A N 1
ATOM 1495 C CA . HIS A 1 192 ? -16.612 23.519 -1.441 1.00 78.56 192 HIS A CA 1
ATOM 1496 C C . HIS A 1 192 ? -17.821 22.993 -0.670 1.00 78.56 192 HIS A C 1
ATOM 1498 O O . HIS A 1 192 ? -17.740 22.753 0.534 1.00 78.56 192 HIS A O 1
ATOM 1504 N N . GLU A 1 193 ? -18.937 22.790 -1.365 1.00 74.81 193 GLU A N 1
ATOM 1505 C CA . GLU A 1 193 ? -20.086 22.108 -0.779 1.00 74.81 193 GLU A CA 1
ATOM 1506 C C . GLU A 1 193 ? -19.742 20.634 -0.541 1.00 74.81 193 GLU A C 1
ATOM 1508 O O . GLU A 1 193 ? -19.535 19.852 -1.474 1.00 74.81 193 GLU A O 1
ATOM 1513 N N . CYS A 1 194 ? -19.648 20.265 0.732 1.00 70.06 194 CYS A N 1
ATOM 1514 C CA . CYS A 1 194 ? -19.396 18.912 1.193 1.00 70.06 194 CYS A CA 1
ATOM 1515 C C . CYS A 1 194 ? -20.605 18.412 1.989 1.00 70.06 194 CYS A C 1
ATOM 1517 O O . CYS A 1 194 ? -20.906 18.902 3.075 1.00 70.06 194 CYS A O 1
ATOM 1519 N N . SER A 1 195 ? -21.284 17.378 1.487 1.00 61.22 195 SER A N 1
ATOM 1520 C CA . SER A 1 195 ? -22.201 16.592 2.308 1.00 61.22 195 SER A CA 1
ATOM 1521 C C . SER A 1 195 ? -21.370 15.699 3.232 1.00 61.22 195 SER A C 1
ATOM 1523 O O . SER A 1 195 ? -21.043 14.561 2.896 1.00 61.22 195 SER A O 1
ATOM 1525 N N . HIS A 1 196 ? -20.987 16.220 4.394 1.00 57.50 196 HIS A N 1
ATOM 1526 C CA . HIS A 1 196 ? -20.537 15.391 5.508 1.00 57.50 196 HIS A CA 1
ATOM 1527 C C . HIS A 1 196 ? -21.765 14.674 6.070 1.00 57.50 196 HIS A C 1
ATOM 1529 O O . HIS A 1 196 ? -22.320 15.085 7.085 1.00 57.50 196 HIS A O 1
ATOM 1535 N N . SER A 1 197 ? -22.270 13.657 5.370 1.00 45.12 197 SER A N 1
ATOM 1536 C CA . SER A 1 197 ? -23.339 12.816 5.900 1.00 45.12 197 SER A CA 1
ATOM 1537 C C . SER A 1 197 ? -22.756 11.960 7.022 1.00 45.12 197 SER A C 1
ATOM 1539 O O . SER A 1 197 ? -22.385 10.807 6.819 1.00 45.12 197 SER A O 1
ATOM 1541 N N . GLY A 1 198 ? -22.632 12.555 8.207 1.00 43.09 198 GLY A N 1
ATOM 1542 C CA . GLY A 1 198 ? -22.595 11.804 9.448 1.00 43.09 198 GLY A CA 1
ATOM 1543 C C . GLY A 1 198 ? -23.898 11.023 9.546 1.00 43.09 198 GLY A C 1
ATOM 1544 O O . GLY A 1 198 ? -24.970 11.561 9.268 1.00 43.09 198 GLY A O 1
ATOM 1545 N N . ALA A 1 199 ? -23.779 9.739 9.855 1.00 41.41 199 ALA A N 1
ATOM 1546 C CA . ALA A 1 199 ? -24.870 8.798 9.992 1.00 41.41 199 ALA A CA 1
ATOM 1547 C C . ALA A 1 199 ? -26.058 9.389 10.774 1.00 41.41 199 ALA A C 1
ATOM 1549 O O . ALA A 1 199 ? -26.068 9.432 11.998 1.00 41.41 199 ALA A O 1
ATOM 1550 N N . ASN A 1 200 ? -27.089 9.791 10.039 1.00 36.69 200 ASN A N 1
ATOM 1551 C CA . ASN A 1 200 ? -28.466 9.707 10.494 1.00 36.69 200 ASN A CA 1
ATOM 1552 C C . ASN A 1 200 ? -29.164 8.710 9.561 1.00 36.69 200 ASN A C 1
ATOM 1554 O O . ASN A 1 200 ? -30.076 9.041 8.811 1.00 36.69 200 ASN A O 1
ATOM 1558 N N . GLN A 1 201 ? -28.640 7.484 9.537 1.00 36.66 201 GLN A N 1
ATOM 1559 C CA . GLN A 1 201 ? -29.378 6.325 9.061 1.00 36.66 201 GLN A CA 1
ATOM 1560 C C . GLN A 1 201 ? -29.533 5.393 10.254 1.00 36.66 201 GLN A C 1
ATOM 1562 O O . GLN A 1 201 ? -28.565 4.933 10.853 1.00 36.66 201 GLN A O 1
ATOM 1567 N N . SER A 1 202 ? -30.793 5.246 10.634 1.00 35.19 202 SER A N 1
ATOM 1568 C CA . SER A 1 202 ? -31.337 4.343 11.631 1.00 35.19 202 SER A CA 1
ATOM 1569 C C . SER A 1 202 ? -30.650 2.979 11.632 1.00 35.19 202 SER A C 1
ATOM 1571 O O . SER A 1 202 ? -30.873 2.173 10.733 1.00 35.19 202 SER A O 1
ATOM 1573 N N . TRP A 1 203 ? -29.909 2.694 12.696 1.00 43.38 203 TRP A N 1
ATOM 1574 C CA . TRP A 1 203 ? -29.720 1.325 13.166 1.00 43.38 203 TRP A CA 1
ATOM 1575 C C . TRP A 1 203 ? -30.678 1.109 14.340 1.00 43.38 203 TRP A C 1
ATOM 1577 O O . TRP A 1 203 ? -30.268 1.142 15.503 1.00 43.38 203 TRP A O 1
ATOM 1587 N N . LEU A 1 204 ? -31.969 1.007 14.001 1.00 33.41 204 LEU A N 1
ATOM 1588 C CA . LEU A 1 204 ? -32.965 0.310 14.817 1.00 33.41 204 LEU A CA 1
ATOM 1589 C C . LEU A 1 204 ? -32.836 -1.189 14.550 1.00 33.41 204 LEU A C 1
ATOM 1591 O O . LEU A 1 204 ? -32.653 -1.540 13.363 1.00 33.41 204 LEU A O 1
#

pLDDT: mean 88.42, std 13.17, range [33.41, 98.12]

Radius of gyration: 19.23 Å; chains: 1; bounding box: 53×41×59 Å

Sequence (204 aa):
MKNIGRWSESLRFNRRALELDPSDEAAWWNLGIAATALRNWPEAGRAWRGCGIKLENTADEVRMPAVTACVRLDPAGVAEVAWGSRLDPARMVILSVPLPESGHRFHDIVLNDGASNGARVDQHGNEVPVFDELSIWQVSEYSTFCVRLQMQGDVPEKRLTELCVTHQLGIEDWTTIRFICAKCSKGNPGPHECSHSGANQSWL